Protein AF-A0A6A4VME0-F1 (afdb_monomer_lite)

Secondary structure (DSSP, 8-state):
-PPPHHHHHHHHHHHHHHHHHHHHHHHHHHTSPPPTT--HHHHHHHHHHHHHHHHHHHHHHHHHHHHHHHHHHHHTT--TTT--HHHHHHHHHHHHHHHHHHHHHHHHHHHHHHHHHHHHHHHHHHHHHHHHHHHHHHHHHHHTTGGGSTTTT------PPPPPTHHHHHHHHHHHHHHHTT-

Radius of gyration: 41.29 Å; chains: 1; bounding box: 85×46×111 Å

Structure (mmCIF, N/CA/C/O backbone):
data_AF-A0A6A4VME0-F1
#
_entry.id   AF-A0A6A4VME0-F1
#
loop_
_atom_site.group_PDB
_atom_site.id
_atom_site.type_symbol
_atom_site.label_atom_id
_atom_site.label_alt_id
_atom_site.label_comp_id
_atom_site.label_asym_id
_atom_site.label_entity_id
_atom_site.label_seq_id
_atom_site.pdbx_PDB_ins_code
_atom_site.Cartn_x
_atom_site.Cartn_y
_atom_site.Cartn_z
_atom_site.occupancy
_atom_site.B_iso_or_equiv
_atom_site.auth_seq_id
_atom_site.auth_comp_id
_atom_site.auth_asym_id
_atom_site.auth_atom_id
_atom_site.pdbx_PDB_model_num
ATOM 1 N N . MET A 1 1 ? 7.336 6.172 1.167 1.00 52.00 1 MET A N 1
ATOM 2 C CA . MET A 1 1 ? 7.590 5.125 2.175 1.00 52.00 1 MET A CA 1
ATOM 3 C C . MET A 1 1 ? 6.373 4.235 2.180 1.00 52.00 1 MET A C 1
ATOM 5 O O . MET A 1 1 ? 5.272 4.768 2.295 1.00 52.00 1 MET A O 1
ATOM 9 N N . LEU A 1 2 ? 6.554 2.941 1.946 1.00 63.12 2 LEU A N 1
ATOM 10 C CA . LEU A 1 2 ? 5.465 1.991 2.127 1.00 63.12 2 LEU A CA 1
ATOM 11 C C . LEU A 1 2 ? 5.156 1.887 3.631 1.00 63.12 2 LEU A C 1
ATOM 13 O O . LEU A 1 2 ? 6.043 2.132 4.454 1.00 63.12 2 LEU A O 1
ATOM 17 N N . PRO A 1 3 ? 3.887 1.674 4.006 1.00 66.00 3 PRO A N 1
ATOM 18 C CA . PRO A 1 3 ? 3.517 1.575 5.405 1.00 66.00 3 PRO A CA 1
ATOM 19 C C . PRO A 1 3 ? 4.026 0.255 5.996 1.00 66.00 3 PRO A C 1
ATOM 21 O O . PRO A 1 3 ? 3.757 -0.824 5.465 1.00 66.00 3 PRO A O 1
ATOM 24 N N . ASN A 1 4 ? 4.712 0.345 7.135 1.00 81.88 4 ASN A N 1
ATOM 25 C CA . ASN A 1 4 ? 5.218 -0.819 7.849 1.00 81.88 4 ASN A CA 1
ATOM 26 C C . ASN A 1 4 ? 4.057 -1.600 8.485 1.00 81.88 4 ASN A C 1
ATOM 28 O O . ASN A 1 4 ? 3.350 -1.100 9.364 1.00 81.88 4 ASN A O 1
ATOM 32 N N . MET A 1 5 ? 3.878 -2.862 8.087 1.00 83.25 5 MET A N 1
ATOM 33 C CA . MET A 1 5 ? 2.785 -3.706 8.593 1.00 83.25 5 MET A CA 1
ATOM 34 C C . MET A 1 5 ? 2.800 -3.898 10.103 1.00 83.25 5 MET A C 1
ATOM 36 O O . MET A 1 5 ? 1.739 -3.961 10.722 1.00 83.25 5 MET A O 1
ATOM 40 N N . SER A 1 6 ? 3.984 -3.996 10.704 1.00 85.06 6 SER A N 1
ATOM 41 C CA . SER A 1 6 ? 4.107 -4.168 12.151 1.00 85.06 6 SER A CA 1
ATOM 42 C C . SER A 1 6 ? 3.678 -2.910 12.902 1.00 85.06 6 SER A C 1
ATOM 44 O O . SER A 1 6 ? 3.152 -3.006 14.009 1.00 85.06 6 SER A O 1
ATOM 46 N N . GLU A 1 7 ? 3.894 -1.731 12.320 1.00 89.19 7 GLU A N 1
ATOM 47 C CA . GLU A 1 7 ? 3.437 -0.458 12.878 1.00 89.19 7 GLU A CA 1
ATOM 48 C C . GLU A 1 7 ? 1.916 -0.327 12.761 1.00 89.19 7 GLU A C 1
ATOM 50 O O . GLU A 1 7 ? 1.244 -0.136 13.772 1.00 89.19 7 GLU A O 1
ATOM 55 N N . LEU A 1 8 ? 1.352 -0.608 11.581 1.00 90.06 8 LEU A N 1
ATOM 56 C CA . LEU A 1 8 ? -0.102 -0.615 11.380 1.00 90.06 8 LEU A CA 1
ATOM 57 C C . LEU A 1 8 ? -0.828 -1.585 12.326 1.00 90.06 8 LEU A C 1
ATOM 59 O O . LEU A 1 8 ? -1.881 -1.258 12.872 1.00 90.06 8 LEU A O 1
ATOM 63 N N . GLN A 1 9 ? -0.265 -2.775 12.567 1.00 91.06 9 GLN A N 1
ATOM 64 C CA . GLN A 1 9 ? -0.826 -3.727 13.534 1.00 91.06 9 GLN A CA 1
ATOM 65 C C . GLN A 1 9 ? -0.842 -3.169 14.961 1.00 91.06 9 GLN A C 1
ATOM 67 O O . GLN A 1 9 ? -1.813 -3.383 15.695 1.00 91.06 9 GLN A O 1
ATOM 72 N N . LYS A 1 10 ? 0.219 -2.459 15.363 1.00 94.12 10 LYS A N 1
ATOM 73 C CA . LYS A 1 10 ? 0.304 -1.818 16.681 1.00 94.12 10 LYS A CA 1
ATOM 74 C C . LYS A 1 10 ? -0.718 -0.694 16.807 1.00 94.12 10 LYS A C 1
ATOM 76 O O . LYS A 1 10 ? -1.431 -0.656 17.809 1.00 94.12 10 LYS A O 1
ATOM 81 N N . ASP A 1 11 ? -0.854 0.145 15.787 1.00 94.38 11 ASP A N 1
ATOM 82 C CA . ASP A 1 11 ? -1.819 1.247 15.775 1.00 94.38 11 ASP A CA 1
ATOM 83 C C . ASP A 1 11 ? -3.260 0.732 15.848 1.00 94.38 11 ASP A C 1
ATOM 85 O O . ASP A 1 11 ? -4.060 1.212 16.656 1.00 94.38 11 ASP A O 1
ATOM 89 N N . MET A 1 12 ? -3.581 -0.332 15.105 1.00 95.38 12 MET A N 1
ATOM 90 C CA . MET A 1 12 ? -4.881 -1.001 15.204 1.00 95.38 12 MET A CA 1
ATOM 91 C C . MET A 1 12 ? -5.161 -1.539 16.611 1.00 95.38 12 MET A C 1
ATOM 93 O O . MET A 1 12 ? -6.276 -1.409 17.129 1.00 95.38 12 MET A O 1
ATOM 97 N N . ALA A 1 13 ? -4.159 -2.134 17.262 1.00 95.94 13 ALA A N 1
ATOM 98 C CA . ALA A 1 13 ? -4.296 -2.617 18.633 1.00 95.94 13 ALA A CA 1
ATOM 99 C C . ALA A 1 13 ? -4.486 -1.466 19.637 1.00 95.94 13 ALA A C 1
ATOM 101 O O . ALA A 1 13 ? -5.287 -1.591 20.573 1.00 95.94 13 ALA A O 1
ATOM 102 N N . LEU A 1 14 ? -3.797 -0.342 19.428 1.00 97.00 14 LEU A N 1
ATOM 103 C CA . LEU A 1 14 ? -3.911 0.855 20.256 1.00 97.00 14 LEU A CA 1
ATOM 104 C C . LEU A 1 14 ? -5.316 1.459 20.164 1.00 97.00 14 LEU A C 1
ATOM 106 O O . LEU A 1 14 ? -5.946 1.687 21.197 1.00 97.00 14 LEU A O 1
ATOM 110 N N . ILE A 1 15 ? -5.848 1.631 18.948 1.00 96.88 15 ILE A N 1
ATOM 111 C CA . ILE A 1 15 ? -7.208 2.147 18.720 1.00 96.88 15 ILE A CA 1
ATOM 112 C C . ILE A 1 15 ? -8.245 1.240 19.393 1.00 96.88 15 ILE A C 1
ATOM 114 O O . ILE A 1 15 ? -9.140 1.720 20.094 1.00 96.88 15 ILE A O 1
ATOM 118 N N . ARG A 1 16 ? -8.105 -0.085 19.246 1.00 96.81 16 ARG A N 1
ATOM 119 C CA . ARG A 1 16 ? -9.008 -1.059 19.876 1.00 96.81 16 ARG A CA 1
ATOM 120 C C . ARG A 1 16 ? -8.982 -0.969 21.400 1.00 96.81 16 ARG A C 1
ATOM 122 O O . ARG A 1 16 ? -10.027 -1.084 22.041 1.00 96.81 16 ARG A O 1
ATOM 129 N N . THR A 1 17 ? -7.800 -0.788 21.980 1.00 97.81 17 THR A N 1
ATOM 130 C CA . THR A 1 17 ? -7.633 -0.661 23.433 1.00 97.81 17 THR A CA 1
ATOM 131 C C . THR A 1 17 ? -8.241 0.647 23.931 1.00 97.81 17 THR A C 1
ATOM 133 O O . THR A 1 17 ? -9.079 0.612 24.828 1.00 97.81 17 THR A O 1
ATOM 136 N N . GLY A 1 18 ? -7.947 1.771 23.269 1.00 97.50 18 GLY A N 1
ATOM 137 C CA . GLY A 1 18 ? -8.525 3.072 23.608 1.00 97.50 18 GLY A CA 1
ATOM 138 C C . GLY A 1 18 ? -10.056 3.080 23.553 1.00 97.50 18 GLY A C 1
ATOM 139 O O . GLY A 1 18 ? -10.703 3.592 24.462 1.00 97.50 18 GLY A O 1
ATOM 140 N N . LEU A 1 19 ? -10.663 2.436 22.548 1.00 97.31 19 LEU A N 1
ATOM 141 C CA . LEU A 1 19 ? -12.122 2.289 22.473 1.00 97.31 19 LEU A CA 1
ATOM 142 C C . LEU A 1 19 ? -12.706 1.448 23.614 1.00 97.31 19 LEU A C 1
ATOM 144 O O . LEU A 1 19 ? -13.766 1.788 24.143 1.00 97.31 19 LEU A O 1
ATOM 148 N N . LYS A 1 20 ? -12.027 0.366 24.015 1.00 97.19 20 LYS A N 1
ATOM 149 C CA . LYS A 1 20 ? -12.445 -0.436 25.175 1.00 97.19 20 LYS A CA 1
ATOM 150 C C . LYS A 1 20 ? -12.387 0.375 26.463 1.00 97.19 20 LYS A C 1
ATOM 152 O O . LYS A 1 20 ? -13.277 0.236 27.297 1.00 97.19 20 LYS A O 1
ATOM 157 N N . ASP A 1 21 ? -11.368 1.207 26.626 1.00 97.88 21 ASP A N 1
ATOM 158 C CA . ASP A 1 21 ? -11.216 2.024 27.826 1.00 97.88 21 ASP A CA 1
ATOM 159 C C . ASP A 1 21 ? -12.249 3.156 27.874 1.00 97.88 21 ASP A C 1
ATOM 161 O O . ASP A 1 21 ? -12.858 3.371 28.920 1.00 97.88 21 ASP A O 1
ATOM 165 N N . ILE A 1 22 ? -12.572 3.775 26.732 1.00 96.88 22 ILE A N 1
ATOM 166 C CA . ILE A 1 22 ? -13.706 4.709 26.627 1.00 96.88 22 ILE A CA 1
ATOM 167 C C . ILE A 1 22 ? -15.019 4.023 27.010 1.00 96.88 22 ILE A C 1
ATOM 169 O O . ILE A 1 22 ? -15.838 4.614 27.712 1.00 96.88 22 ILE A O 1
ATOM 173 N N . GLN A 1 23 ? -15.235 2.782 26.567 1.00 96.12 23 GLN A N 1
ATOM 174 C CA . GLN A 1 23 ? -16.453 2.048 26.898 1.00 96.12 23 GLN A CA 1
ATOM 175 C C . GLN A 1 23 ? -16.557 1.767 28.405 1.00 96.12 23 GLN A C 1
ATOM 177 O O . GLN A 1 23 ? -17.614 1.996 28.988 1.00 96.12 23 GLN A O 1
ATOM 182 N N . LYS A 1 24 ? -15.458 1.351 29.052 1.00 96.44 24 LYS A N 1
ATOM 183 C CA . LYS A 1 24 ? -15.412 1.170 30.515 1.00 96.44 24 LYS A CA 1
ATOM 184 C C . LYS A 1 24 ? -15.714 2.471 31.260 1.00 96.44 24 LYS A C 1
ATOM 186 O O . LYS A 1 24 ? -16.488 2.454 32.213 1.00 96.44 24 LYS A O 1
ATOM 191 N N . GLU A 1 25 ? -15.128 3.584 30.822 1.00 95.75 25 GLU A N 1
ATOM 192 C CA . GLU A 1 25 ? -15.348 4.893 31.444 1.00 95.75 25 GLU A CA 1
ATOM 193 C C . GLU A 1 25 ? -16.800 5.362 31.266 1.00 95.75 25 GLU A C 1
ATOM 195 O O . GLU A 1 25 ? -17.421 5.848 32.208 1.00 95.75 25 GLU A O 1
ATOM 200 N N . LEU A 1 26 ? -17.397 5.143 30.090 1.00 94.75 26 LEU A N 1
ATOM 201 C CA . LEU A 1 26 ? -18.817 5.416 29.855 1.00 94.75 26 LEU A CA 1
ATOM 202 C C . LEU A 1 26 ? -19.729 4.623 30.794 1.00 94.75 26 LEU A C 1
ATOM 204 O O . LEU A 1 26 ? -20.710 5.172 31.299 1.00 94.75 26 LEU A O 1
ATOM 208 N N . ASP A 1 27 ? -19.428 3.347 31.021 1.00 94.12 27 ASP A N 1
ATOM 209 C CA . ASP A 1 27 ? -20.219 2.495 31.909 1.00 94.12 27 ASP A CA 1
ATOM 210 C C . ASP A 1 27 ? -20.052 2.916 33.378 1.00 94.12 27 ASP A C 1
ATOM 212 O O . ASP A 1 27 ? -21.036 2.978 34.121 1.00 94.12 27 ASP A O 1
ATOM 216 N N . PHE A 1 28 ? -18.839 3.315 33.776 1.00 93.94 28 PHE A N 1
ATOM 217 C CA . PHE A 1 28 ? -18.570 3.888 35.094 1.00 93.94 28 PHE A CA 1
ATOM 218 C C . PHE A 1 28 ? -19.358 5.182 35.333 1.00 93.94 28 PHE A C 1
ATOM 220 O O . PHE A 1 28 ? -20.071 5.285 36.333 1.00 93.94 28 PHE A O 1
ATOM 227 N N . GLN A 1 29 ? -19.310 6.141 34.405 1.00 91.31 29 GLN A N 1
ATOM 228 C CA . GLN A 1 29 ? -20.005 7.424 34.559 1.00 91.31 29 GLN A CA 1
ATOM 229 C C . GLN A 1 29 ? -21.534 7.278 34.502 1.00 91.31 29 GLN A C 1
ATOM 231 O O . GLN A 1 29 ? -22.248 7.993 35.197 1.00 91.31 29 GLN A O 1
ATOM 236 N N . ARG A 1 30 ? -22.063 6.291 33.763 1.00 88.94 30 ARG A N 1
ATOM 237 C CA . ARG A 1 30 ? -23.503 5.960 33.778 1.00 88.94 30 ARG A CA 1
ATOM 238 C C . ARG A 1 30 ? -23.995 5.403 35.108 1.00 88.94 30 ARG A C 1
ATOM 240 O O . ARG A 1 30 ? -25.177 5.533 35.409 1.00 88.94 30 ARG A O 1
ATOM 247 N N . SER A 1 31 ? -23.121 4.746 35.868 1.00 88.25 31 SER A N 1
ATOM 248 C CA . SER A 1 31 ? -23.469 4.179 37.175 1.00 88.25 31 SER A CA 1
ATOM 249 C C . SER A 1 31 ? -23.500 5.223 38.300 1.00 88.25 31 SER A C 1
ATOM 251 O O . SER A 1 31 ? -23.960 4.927 39.403 1.00 88.25 31 SER A O 1
ATOM 253 N N . ARG A 1 32 ? -23.021 6.445 38.032 1.00 86.62 32 ARG A N 1
ATOM 254 C CA . ARG A 1 32 ? -22.990 7.552 38.990 1.00 86.62 32 ARG A CA 1
ATOM 255 C C . ARG A 1 32 ? -24.282 8.379 38.942 1.00 86.62 32 ARG A C 1
ATOM 257 O O . ARG A 1 32 ? -24.954 8.407 37.911 1.00 86.62 32 ARG A O 1
ATOM 264 N N . PRO A 1 33 ? -24.646 9.066 40.042 1.00 82.50 33 PRO A N 1
ATOM 265 C CA . PRO A 1 33 ? -25.753 10.016 40.035 1.00 82.50 33 PRO A CA 1
ATOM 266 C C . PRO A 1 33 ? -25.521 11.077 38.961 1.00 82.50 33 PRO A C 1
ATOM 268 O O . PRO A 1 33 ? -24.445 11.670 38.906 1.00 82.50 33 PRO A O 1
ATOM 271 N N . ALA A 1 34 ? -26.523 11.301 38.113 1.00 76.44 34 ALA A N 1
ATOM 272 C CA . ALA A 1 34 ? -26.424 12.282 37.045 1.00 76.44 34 ALA A CA 1
ATOM 273 C C . ALA A 1 34 ? -26.321 13.695 37.637 1.00 76.44 34 ALA A C 1
ATOM 275 O O . ALA A 1 34 ? -27.259 14.175 38.277 1.00 76.44 34 ALA A O 1
ATOM 276 N N . ASP A 1 35 ? -25.192 14.358 37.403 1.00 80.56 35 ASP A N 1
ATOM 277 C CA . ASP A 1 35 ? -25.069 15.798 37.587 1.00 80.56 35 ASP A CA 1
ATOM 278 C C . ASP A 1 35 ? -25.621 16.482 36.332 1.00 80.56 35 ASP A C 1
ATOM 280 O O . ASP A 1 35 ? -25.159 16.233 35.221 1.00 80.56 35 ASP A O 1
ATOM 284 N N . SER A 1 36 ? -26.629 17.341 36.489 1.00 73.38 36 SER A N 1
ATOM 285 C CA . SER A 1 36 ? -27.258 18.052 35.366 1.00 73.38 36 SER A CA 1
ATOM 286 C C . SER A 1 36 ? -26.306 18.976 34.592 1.00 73.38 36 SER A C 1
ATOM 288 O O . SER A 1 36 ? -26.646 19.403 33.490 1.00 73.38 36 SER A O 1
ATOM 290 N N . SER A 1 37 ? -25.138 19.295 35.157 1.00 84.38 37 SER A N 1
ATOM 291 C CA . SER A 1 37 ? -24.089 20.081 34.501 1.00 84.38 37 SER A CA 1
ATOM 292 C C . SER A 1 37 ? -23.052 19.230 33.755 1.00 84.38 37 SER A C 1
ATOM 294 O O . SER A 1 37 ? -22.275 19.773 32.967 1.00 84.38 37 SER A O 1
ATOM 296 N N . ASP A 1 38 ? -23.055 17.906 33.950 1.00 88.00 38 ASP A N 1
ATOM 297 C CA . ASP A 1 38 ? -22.103 16.993 33.321 1.00 88.00 38 ASP A CA 1
ATOM 298 C C . ASP A 1 38 ? -22.584 16.536 31.932 1.00 88.00 38 ASP A C 1
ATOM 300 O O . ASP A 1 38 ? -23.626 15.899 31.759 1.00 88.00 38 ASP A O 1
ATOM 304 N N . LEU A 1 39 ? -21.782 16.852 30.914 1.00 91.12 39 LEU A N 1
ATOM 305 C CA . LEU A 1 39 ? -22.033 16.520 29.511 1.00 91.12 39 LEU A CA 1
ATOM 306 C C . LEU A 1 39 ? -21.166 15.360 29.003 1.00 91.12 39 LEU A C 1
ATOM 308 O O . LEU A 1 39 ? -21.173 15.070 27.801 1.00 91.12 39 LEU A O 1
ATOM 312 N N . PHE A 1 40 ? -20.430 14.679 29.883 1.00 92.25 40 PHE A N 1
ATOM 313 C CA . PHE A 1 40 ? -19.530 13.599 29.500 1.00 92.25 40 PHE A CA 1
ATOM 314 C C . PHE A 1 40 ? -20.277 12.447 28.825 1.00 92.25 40 PHE A C 1
ATOM 316 O O . PHE A 1 40 ? -20.001 12.126 27.671 1.00 92.25 40 PHE A O 1
ATOM 323 N N . VAL A 1 41 ? -21.264 11.846 29.499 1.00 93.00 41 VAL A N 1
ATOM 324 C CA . VAL A 1 41 ? -22.026 10.701 28.968 1.00 93.00 41 VAL A CA 1
ATOM 325 C C . VAL A 1 41 ? -22.708 11.001 27.622 1.00 93.00 41 VAL A C 1
ATOM 327 O O . VAL A 1 41 ? -22.543 10.184 26.710 1.00 93.00 41 VAL A O 1
ATOM 330 N N . PRO A 1 42 ? -23.459 12.109 27.434 1.00 92.25 42 PRO A N 1
ATOM 331 C CA . PRO A 1 42 ? -24.087 12.395 26.143 1.00 92.25 42 PRO A CA 1
ATOM 332 C C . PRO A 1 42 ? -23.060 12.601 25.020 1.00 92.25 42 PRO A C 1
ATOM 334 O O . PRO A 1 42 ? -23.231 12.033 23.942 1.00 92.25 42 PRO A O 1
ATOM 337 N N . THR A 1 43 ? -21.961 13.314 25.287 1.00 94.56 43 THR A N 1
ATOM 338 C CA . THR A 1 43 ? -20.914 13.587 24.285 1.00 94.56 43 THR A CA 1
ATOM 339 C C . THR A 1 43 ? -20.130 12.324 23.930 1.00 94.56 43 THR A C 1
ATOM 341 O O . THR A 1 43 ? -19.989 11.955 22.760 1.00 94.56 43 THR A O 1
ATOM 344 N N . MET A 1 44 ? -19.645 11.611 24.946 1.00 96.06 44 MET A N 1
ATOM 345 C CA . MET A 1 44 ? -18.781 10.450 24.762 1.00 96.06 44 MET A CA 1
ATOM 346 C C . MET A 1 44 ? -19.535 9.244 24.213 1.00 96.06 44 MET A C 1
ATOM 348 O O . MET A 1 44 ? -18.939 8.443 23.500 1.00 96.06 44 MET A O 1
ATOM 352 N N . LYS A 1 45 ? -20.846 9.122 24.457 1.00 95.25 45 LYS A N 1
ATOM 353 C CA . LYS A 1 45 ? -21.670 8.071 23.842 1.00 95.25 45 LYS A CA 1
ATOM 354 C C . LYS A 1 45 ? -21.730 8.224 22.321 1.00 95.25 45 LYS A C 1
ATOM 356 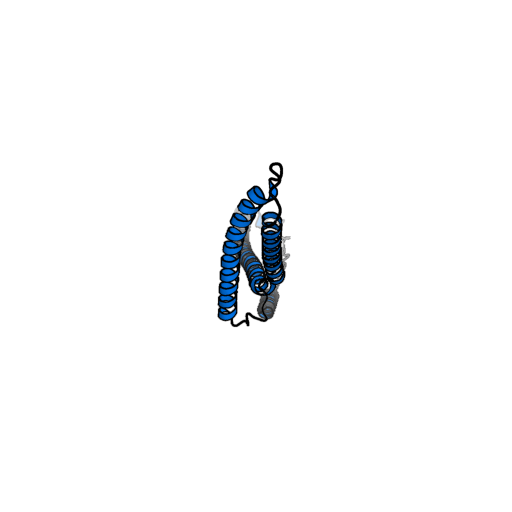O O . LYS A 1 45 ? -21.576 7.233 21.609 1.00 95.25 45 LYS A O 1
ATOM 361 N N . GLU A 1 46 ? -21.959 9.439 21.824 1.00 95.88 46 GLU A N 1
ATOM 362 C CA . GLU A 1 46 ? -21.996 9.698 20.381 1.00 95.88 46 GLU A CA 1
ATOM 363 C C . GLU A 1 46 ? -20.613 9.501 19.752 1.00 95.88 46 GLU A C 1
ATOM 365 O O . GLU A 1 46 ? -20.489 8.841 18.715 1.00 95.88 46 GLU A O 1
ATOM 370 N N . PHE A 1 47 ? -19.568 10.013 20.409 1.00 97.38 47 PHE A N 1
ATOM 371 C CA . PHE A 1 47 ? -18.191 9.807 19.976 1.00 97.38 47 PHE A CA 1
ATOM 372 C C . PHE A 1 47 ? -17.834 8.318 19.901 1.00 97.38 47 PHE A C 1
ATOM 374 O O . PHE A 1 47 ? -17.395 7.854 18.850 1.00 97.38 47 PHE A O 1
ATOM 381 N N . ALA A 1 48 ? -18.070 7.556 20.974 1.00 96.81 48 ALA A N 1
ATOM 382 C CA . ALA A 1 48 ? -17.749 6.134 21.044 1.00 96.81 48 ALA A CA 1
ATOM 383 C C . ALA A 1 48 ? -18.475 5.334 19.956 1.00 96.81 48 ALA A C 1
ATOM 385 O O . ALA A 1 48 ? -17.866 4.464 19.336 1.00 96.81 48 ALA A O 1
ATOM 386 N N . ALA A 1 49 ? -19.738 5.658 19.660 1.00 96.88 49 ALA A N 1
ATOM 387 C CA . ALA A 1 49 ? -20.482 5.022 18.576 1.00 96.88 49 ALA A CA 1
ATOM 388 C C . ALA A 1 49 ? -19.835 5.283 17.203 1.00 96.88 49 ALA A C 1
ATOM 390 O O . ALA A 1 49 ? -19.569 4.338 16.456 1.00 96.88 49 ALA A O 1
ATOM 391 N N . LYS A 1 50 ? -19.520 6.548 16.885 1.00 98.00 50 LYS A N 1
ATOM 392 C CA . LYS A 1 50 ? -18.863 6.921 15.618 1.00 98.00 50 LYS A CA 1
ATOM 393 C C . LYS A 1 50 ? -17.467 6.311 15.497 1.00 98.00 50 LYS A C 1
ATOM 395 O O . LYS A 1 50 ? -17.117 5.780 14.447 1.00 98.00 50 LYS A O 1
ATOM 400 N N . ALA A 1 51 ? -16.677 6.376 16.564 1.00 97.88 51 ALA A N 1
ATOM 401 C CA . ALA A 1 51 ? -15.320 5.851 16.595 1.00 97.88 51 ALA A CA 1
ATOM 402 C C . ALA A 1 51 ? -15.303 4.316 16.498 1.00 97.88 51 ALA A C 1
ATOM 404 O O . ALA A 1 51 ? -14.487 3.769 15.764 1.00 97.88 51 ALA A O 1
ATOM 405 N N . THR A 1 52 ? -16.250 3.621 17.137 1.00 97.25 52 THR A N 1
ATOM 406 C CA . THR A 1 52 ? -16.416 2.163 16.998 1.00 97.25 52 THR A CA 1
ATOM 407 C C . THR A 1 52 ? -16.770 1.775 15.568 1.00 97.25 52 THR A C 1
ATOM 409 O O . THR A 1 52 ? -16.193 0.832 15.033 1.00 97.25 52 THR A O 1
ATOM 412 N N . TYR A 1 53 ? -17.688 2.506 14.929 1.00 97.56 53 TYR A N 1
ATOM 413 C CA . TYR A 1 53 ? -18.035 2.260 13.530 1.00 97.56 53 TYR A CA 1
ATOM 414 C C . TYR A 1 53 ? -16.822 2.439 12.607 1.00 97.56 53 TYR A C 1
ATOM 416 O O . TYR A 1 53 ? -16.507 1.536 11.838 1.00 97.56 53 TYR A O 1
ATOM 424 N N . LYS A 1 54 ? -16.092 3.554 12.743 1.00 98.00 54 LYS A N 1
ATOM 425 C CA . LYS A 1 54 ? -14.875 3.806 11.957 1.00 98.00 54 LYS A CA 1
ATOM 426 C C . LYS A 1 54 ? -13.775 2.775 12.216 1.00 98.00 54 LYS A C 1
ATOM 428 O O . LYS A 1 54 ? -13.113 2.358 11.276 1.00 98.00 54 LYS A O 1
ATOM 433 N N . CYS A 1 55 ? -13.593 2.349 13.466 1.00 96.88 55 CYS A N 1
ATOM 434 C CA . CYS A 1 55 ? -12.621 1.314 13.816 1.00 96.88 55 CYS A CA 1
ATOM 435 C C . CYS A 1 55 ? -12.938 -0.009 13.110 1.00 96.88 55 CYS A C 1
ATOM 437 O O . CYS A 1 55 ? -12.035 -0.618 12.555 1.00 96.88 55 CYS A O 1
ATOM 439 N N . ARG A 1 56 ? -14.215 -0.408 13.044 1.00 96.94 56 ARG A N 1
ATOM 440 C CA . ARG A 1 56 ? -14.624 -1.611 12.301 1.00 96.94 56 ARG A CA 1
ATOM 441 C C . ARG A 1 56 ? -14.337 -1.504 10.807 1.00 96.94 56 ARG A C 1
ATOM 443 O O . ARG A 1 56 ? -13.781 -2.432 10.245 1.00 96.94 56 ARG A O 1
ATOM 450 N N . GLN A 1 57 ? -14.663 -0.367 10.186 1.00 97.69 57 GLN A N 1
ATOM 451 C CA . GLN A 1 57 ? -14.336 -0.144 8.771 1.00 97.69 57 GLN A CA 1
ATOM 452 C C . GLN A 1 57 ? -12.830 -0.278 8.519 1.00 97.69 57 GLN A C 1
ATOM 454 O O . GLN A 1 57 ? -12.415 -0.930 7.568 1.00 97.69 57 GLN A O 1
ATOM 459 N N . LEU A 1 58 ? -12.017 0.289 9.412 1.00 96.38 58 LEU A N 1
ATOM 460 C CA . LEU A 1 58 ? -10.566 0.196 9.320 1.00 96.38 58 LEU A CA 1
ATOM 461 C C . LEU A 1 58 ? -10.054 -1.237 9.555 1.00 96.38 58 LEU A C 1
ATOM 463 O O . LEU A 1 58 ? -9.120 -1.663 8.885 1.00 96.38 58 LEU A O 1
ATOM 467 N N . GLU A 1 59 ? -10.664 -1.999 10.469 1.00 95.81 59 GLU A N 1
ATOM 468 C CA . GLU A 1 59 ? -10.361 -3.424 10.677 1.00 95.81 59 GLU A CA 1
ATOM 469 C C . GLU A 1 59 ? -10.660 -4.259 9.423 1.00 95.81 59 GLU A C 1
ATOM 471 O O . GLU A 1 59 ? -9.845 -5.108 9.054 1.00 95.81 59 GLU A O 1
ATOM 476 N N . ASP A 1 60 ? -11.779 -3.988 8.748 1.00 97.75 60 ASP A N 1
ATOM 477 C CA . ASP A 1 60 ? -12.162 -4.664 7.506 1.00 97.75 60 ASP A CA 1
ATOM 478 C C . ASP A 1 60 ? -11.169 -4.349 6.373 1.00 97.75 60 ASP A C 1
ATOM 480 O O . ASP A 1 60 ? -10.667 -5.264 5.716 1.00 97.75 60 ASP A O 1
ATOM 484 N N . GLU A 1 61 ? -10.820 -3.072 6.180 1.00 96.50 61 GLU A N 1
ATOM 485 C CA . GLU A 1 61 ? -9.824 -2.640 5.187 1.00 96.50 61 GLU A CA 1
ATOM 486 C C . GLU A 1 61 ? -8.434 -3.223 5.475 1.00 96.50 61 GLU A C 1
ATOM 488 O O . GLU A 1 61 ? -7.756 -3.708 4.567 1.00 96.50 61 GLU A O 1
ATOM 493 N N . PHE A 1 62 ? -8.018 -3.235 6.744 1.00 94.38 62 PHE A N 1
ATOM 494 C CA . PHE A 1 62 ? -6.745 -3.817 7.162 1.00 94.38 62 PHE A CA 1
ATOM 495 C C . PHE A 1 62 ? -6.705 -5.333 6.914 1.00 94.38 62 PHE A C 1
ATOM 497 O O . PHE A 1 62 ? -5.695 -5.868 6.445 1.00 94.38 62 PHE A O 1
ATOM 504 N N . SER A 1 63 ? -7.808 -6.032 7.193 1.00 95.06 63 SER A N 1
ATOM 505 C CA . SER A 1 63 ? -7.939 -7.465 6.927 1.00 95.06 63 SER A CA 1
ATOM 506 C C . SER A 1 63 ? -7.905 -7.768 5.427 1.00 95.06 63 SER A C 1
ATOM 508 O O . SER A 1 63 ? -7.208 -8.697 5.014 1.00 95.06 63 SER A O 1
ATOM 510 N N . ASP A 1 64 ? -8.616 -6.993 4.602 1.00 96.31 64 ASP A N 1
ATOM 511 C CA . ASP A 1 64 ? -8.602 -7.156 3.141 1.00 96.31 64 ASP A CA 1
ATOM 512 C C . ASP A 1 64 ? -7.205 -6.887 2.564 1.00 96.31 64 ASP A C 1
ATOM 514 O O . ASP A 1 64 ? -6.690 -7.683 1.776 1.00 96.31 64 ASP A O 1
ATOM 518 N N . MET A 1 65 ? -6.539 -5.820 3.015 1.00 94.12 65 MET A N 1
ATOM 519 C CA . MET A 1 65 ? -5.159 -5.506 2.636 1.00 94.12 65 MET A CA 1
ATOM 520 C C . MET A 1 65 ? -4.217 -6.676 2.941 1.00 94.12 65 MET A C 1
ATOM 522 O O . MET A 1 65 ? -3.465 -7.102 2.061 1.00 94.12 65 MET A O 1
ATOM 526 N N . ARG A 1 66 ? -4.276 -7.230 4.160 1.00 91.62 66 ARG A N 1
ATOM 527 C CA . ARG A 1 66 ? -3.447 -8.374 4.556 1.00 91.62 66 ARG A CA 1
ATOM 528 C C . ARG A 1 66 ? -3.723 -9.596 3.677 1.00 91.62 66 ARG A C 1
ATOM 530 O O . ARG A 1 66 ? -2.784 -10.196 3.166 1.00 91.62 66 ARG A O 1
ATOM 537 N N . ALA A 1 67 ? -4.992 -9.926 3.442 1.00 94.94 67 ALA A N 1
ATOM 538 C CA . ALA A 1 67 ? -5.372 -11.069 2.615 1.00 94.94 67 ALA A CA 1
ATOM 539 C C . ALA A 1 67 ? -4.909 -10.922 1.154 1.00 94.94 67 ALA A C 1
ATOM 541 O O . ALA A 1 67 ? -4.512 -11.898 0.516 1.00 94.94 67 ALA A O 1
ATOM 542 N N . ARG A 1 68 ? -4.949 -9.705 0.601 1.00 95.56 68 ARG A N 1
ATOM 543 C CA . ARG A 1 68 ? -4.428 -9.423 -0.745 1.00 95.56 68 ARG A CA 1
ATOM 544 C C . ARG A 1 68 ? -2.916 -9.538 -0.802 1.00 95.56 68 ARG A C 1
ATOM 546 O O . ARG A 1 68 ? -2.407 -10.130 -1.749 1.00 95.56 68 ARG A O 1
ATOM 553 N N . PHE A 1 69 ? -2.218 -9.003 0.197 1.00 94.00 69 PHE A N 1
ATOM 554 C CA . PHE A 1 69 ? -0.770 -9.129 0.286 1.00 94.00 69 PHE A CA 1
ATOM 555 C C . PHE A 1 69 ? -0.352 -10.603 0.333 1.00 94.00 69 PHE A C 1
ATOM 557 O O . PHE A 1 69 ? 0.436 -11.027 -0.504 1.00 94.00 69 PHE A O 1
ATOM 564 N N . GLU A 1 70 ? -0.967 -11.409 1.205 1.00 94.50 70 GLU A N 1
ATOM 565 C CA . GLU A 1 70 ? -0.692 -12.849 1.305 1.00 94.50 70 GLU A CA 1
ATOM 566 C C . GLU A 1 70 ? -0.877 -13.571 -0.042 1.00 94.50 70 GLU A C 1
ATOM 568 O O . GLU A 1 70 ? -0.016 -14.352 -0.446 1.00 94.50 70 GLU A O 1
ATOM 573 N N . LYS A 1 71 ? -1.947 -13.259 -0.788 1.00 96.19 71 LYS A N 1
ATOM 574 C CA . LYS A 1 71 ? -2.179 -13.826 -2.129 1.00 96.19 71 LYS A CA 1
ATOM 575 C C . LYS A 1 71 ? -1.101 -13.438 -3.138 1.00 96.19 71 LYS A C 1
ATOM 577 O O . LYS A 1 71 ? -0.699 -14.274 -3.939 1.00 96.19 71 LYS A O 1
ATOM 582 N N . VAL A 1 72 ? -0.670 -12.177 -3.139 1.00 96.06 72 VAL A N 1
ATOM 583 C CA . VAL A 1 72 ? 0.348 -11.690 -4.080 1.00 96.06 72 VAL A CA 1
ATOM 584 C C . VAL A 1 72 ? 1.708 -12.302 -3.756 1.00 96.06 72 VAL A C 1
ATOM 586 O O . VAL A 1 72 ? 2.381 -12.782 -4.661 1.00 96.06 72 VAL A O 1
ATOM 589 N N . VAL A 1 73 ? 2.084 -12.361 -2.481 1.00 95.56 73 VAL A N 1
ATOM 590 C CA . VAL A 1 73 ? 3.337 -12.986 -2.039 1.00 95.56 73 VAL A CA 1
ATOM 591 C C . VAL A 1 73 ? 3.375 -14.464 -2.445 1.00 95.56 73 VAL A C 1
ATOM 593 O O . VAL A 1 73 ? 4.316 -14.889 -3.112 1.00 95.56 73 VAL A O 1
ATOM 596 N N . GLN A 1 74 ? 2.297 -15.214 -2.184 1.00 95.88 74 GLN A N 1
ATOM 597 C CA . GLN A 1 74 ? 2.175 -16.610 -2.627 1.00 95.88 74 GLN A CA 1
ATOM 598 C C . GLN A 1 74 ? 2.225 -16.759 -4.150 1.00 95.88 74 GLN A C 1
ATOM 600 O O . GLN A 1 74 ? 2.830 -17.699 -4.659 1.00 95.88 74 GLN A O 1
ATOM 605 N N . PHE A 1 75 ? 1.597 -15.842 -4.893 1.00 97.12 75 PHE A N 1
ATOM 606 C CA . PHE A 1 75 ? 1.603 -15.867 -6.357 1.00 97.12 75 PHE A CA 1
ATOM 607 C C . PHE A 1 75 ? 3.021 -15.758 -6.936 1.00 97.12 75 PHE A C 1
ATOM 609 O O . PHE A 1 75 ? 3.316 -16.395 -7.945 1.00 97.12 75 PHE A O 1
ATOM 616 N N . PHE A 1 76 ? 3.903 -14.999 -6.283 1.00 96.38 76 PHE A N 1
ATOM 617 C CA . PHE A 1 76 ? 5.312 -14.876 -6.663 1.00 96.38 76 PHE A CA 1
ATOM 618 C C . PHE A 1 76 ? 6.227 -15.941 -6.026 1.00 96.38 76 PHE A C 1
ATOM 620 O O . PHE A 1 76 ? 7.432 -15.910 -6.256 1.00 96.38 76 PHE A O 1
ATOM 627 N N . GLY A 1 77 ? 5.669 -16.915 -5.295 1.00 95.25 77 GLY A N 1
ATOM 628 C CA . GLY A 1 77 ? 6.412 -18.038 -4.707 1.00 95.25 77 GLY A CA 1
ATOM 629 C C . GLY A 1 77 ? 7.127 -17.723 -3.390 1.00 95.25 77 GLY A C 1
ATOM 630 O O . GLY A 1 77 ? 7.940 -18.523 -2.937 1.00 95.25 77 GLY A O 1
ATOM 631 N N . GLU A 1 78 ? 6.826 -16.578 -2.786 1.00 93.62 78 GLU A N 1
ATOM 632 C CA . GLU A 1 78 ? 7.357 -16.142 -1.496 1.00 93.62 78 GLU A CA 1
ATOM 633 C C . GLU A 1 78 ? 6.461 -16.626 -0.339 1.00 93.62 78 GLU A C 1
ATOM 635 O O . GLU A 1 78 ? 5.284 -16.953 -0.527 1.00 93.62 78 GLU A O 1
ATOM 640 N N . GLU A 1 79 ? 6.998 -16.638 0.883 1.00 92.00 79 GLU A N 1
ATOM 641 C CA . GLU A 1 79 ? 6.285 -17.083 2.089 1.00 92.00 79 GLU A CA 1
ATOM 642 C C . GLU A 1 79 ? 5.686 -15.889 2.869 1.00 92.00 79 GLU A C 1
ATOM 644 O O . GLU A 1 79 ? 6.426 -15.098 3.463 1.00 92.00 79 GLU A O 1
ATOM 649 N N . PRO A 1 80 ? 4.346 -15.743 2.967 1.00 87.62 80 PRO A N 1
ATOM 650 C CA . PRO A 1 80 ? 3.721 -14.548 3.557 1.00 87.62 80 PRO A CA 1
ATOM 651 C C . PRO A 1 80 ? 4.039 -14.270 5.024 1.00 87.62 80 PRO A C 1
ATOM 653 O O . PRO A 1 80 ? 3.875 -13.145 5.486 1.00 87.62 80 PRO A O 1
ATOM 656 N N . ASN A 1 81 ? 4.467 -15.288 5.773 1.00 85.06 81 ASN A N 1
ATOM 657 C CA . ASN A 1 81 ? 4.792 -15.144 7.192 1.00 85.06 81 ASN A CA 1
ATOM 658 C C . ASN A 1 81 ? 6.221 -14.643 7.433 1.00 85.06 81 ASN A C 1
ATOM 660 O O . ASN A 1 81 ? 6.541 -14.238 8.550 1.00 85.06 81 ASN A O 1
ATOM 664 N N . THR A 1 82 ? 7.081 -14.698 6.418 1.00 87.75 82 THR A N 1
ATOM 665 C CA . THR A 1 82 ? 8.482 -14.265 6.502 1.00 87.75 82 THR A CA 1
ATOM 666 C C . THR A 1 82 ? 8.759 -13.029 5.661 1.00 87.75 82 THR A C 1
ATOM 668 O O . THR A 1 82 ? 9.703 -12.302 5.954 1.00 87.75 82 THR A O 1
ATOM 671 N N . THR A 1 83 ? 7.929 -12.768 4.654 1.00 88.50 83 THR A N 1
ATOM 672 C CA . THR A 1 83 ? 8.128 -11.683 3.697 1.00 88.50 83 THR A CA 1
ATOM 673 C C . THR A 1 83 ? 7.362 -10.428 4.123 1.00 88.50 83 THR A C 1
ATOM 675 O O . THR A 1 83 ? 6.131 -10.414 4.179 1.00 88.50 83 THR A O 1
ATOM 678 N N . ASN A 1 84 ? 8.086 -9.341 4.402 1.00 87.12 84 ASN A N 1
ATOM 679 C CA . ASN A 1 84 ? 7.488 -8.047 4.749 1.00 87.12 84 ASN A CA 1
ATOM 680 C C . ASN A 1 84 ? 7.093 -7.259 3.486 1.00 87.12 84 ASN A C 1
ATOM 682 O O . ASN A 1 84 ? 7.813 -7.334 2.489 1.00 87.12 84 ASN A O 1
ATOM 686 N N . PRO A 1 85 ? 6.024 -6.435 3.496 1.00 90.56 85 PRO A N 1
ATOM 687 C CA . PRO A 1 85 ? 5.655 -5.661 2.307 1.00 90.56 85 PRO A CA 1
ATOM 688 C C . PRO A 1 85 ? 6.706 -4.661 1.842 1.00 90.56 85 PRO A C 1
ATOM 690 O O . PRO A 1 85 ? 6.874 -4.499 0.638 1.00 90.56 85 PRO A O 1
ATOM 693 N N . ASP A 1 86 ? 7.416 -4.011 2.767 1.00 89.88 86 ASP A N 1
ATOM 694 C CA . ASP A 1 86 ? 8.473 -3.050 2.427 1.00 89.88 86 ASP A CA 1
ATOM 695 C C . ASP A 1 86 ? 9.593 -3.709 1.613 1.00 89.88 86 ASP A C 1
ATOM 697 O O . ASP A 1 86 ? 10.089 -3.139 0.645 1.00 89.88 86 ASP A O 1
ATOM 701 N N . GLU A 1 87 ? 9.950 -4.938 1.983 1.00 90.62 87 GLU A N 1
ATOM 702 C CA . GLU A 1 87 ? 10.940 -5.750 1.282 1.00 90.62 87 GLU A CA 1
ATOM 703 C C . GLU A 1 87 ? 10.386 -6.254 -0.052 1.00 90.62 87 GLU A C 1
ATOM 705 O O . GLU A 1 87 ? 10.985 -6.015 -1.099 1.00 90.62 87 GLU A O 1
ATOM 710 N N . PHE A 1 88 ? 9.199 -6.868 -0.033 1.00 93.50 88 PHE A N 1
ATOM 711 C CA . PHE A 1 88 ? 8.557 -7.429 -1.219 1.00 93.50 88 PHE A CA 1
ATOM 712 C C . PHE A 1 88 ? 8.350 -6.390 -2.323 1.00 93.50 88 PHE A C 1
ATOM 714 O O . PHE A 1 88 ? 8.785 -6.574 -3.458 1.00 93.50 88 PHE A O 1
ATOM 721 N N . PHE A 1 89 ? 7.70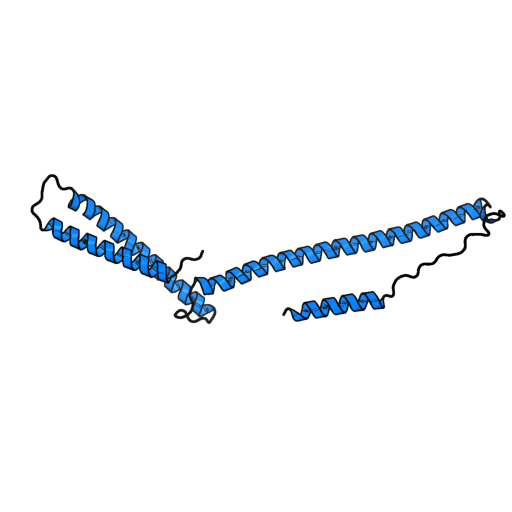7 -5.267 -2.002 1.00 94.00 89 PHE A N 1
ATOM 722 C CA . PHE A 1 89 ? 7.475 -4.200 -2.972 1.00 94.00 89 PHE A CA 1
ATOM 723 C C . PHE A 1 89 ? 8.749 -3.407 -3.279 1.00 94.00 89 PHE A C 1
ATOM 725 O O . PHE A 1 89 ? 8.853 -2.853 -4.373 1.00 94.00 89 PHE A O 1
ATOM 732 N N . GLY A 1 90 ? 9.738 -3.406 -2.379 1.00 93.69 90 GLY A N 1
ATOM 733 C CA . GLY A 1 90 ? 11.067 -2.854 -2.638 1.00 93.69 90 GLY A CA 1
ATOM 734 C C . GLY A 1 90 ? 11.782 -3.536 -3.810 1.00 93.69 90 GLY A C 1
ATOM 735 O O . GLY A 1 90 ? 12.462 -2.864 -4.584 1.00 93.69 90 GLY A O 1
ATOM 736 N N . ILE A 1 91 ? 11.564 -4.842 -4.011 1.00 95.31 91 ILE A N 1
ATOM 737 C CA . ILE A 1 91 ? 12.084 -5.575 -5.179 1.00 95.31 91 ILE A CA 1
ATOM 738 C C . ILE A 1 91 ? 11.510 -4.989 -6.477 1.00 95.31 91 ILE A C 1
ATOM 740 O O . ILE A 1 91 ? 12.254 -4.694 -7.415 1.00 95.31 91 ILE A O 1
ATOM 744 N N . PHE A 1 92 ? 10.190 -4.785 -6.533 1.00 96.12 92 PHE A N 1
ATOM 745 C CA . PHE A 1 92 ? 9.529 -4.223 -7.713 1.00 96.12 92 PHE A CA 1
ATOM 746 C C . PHE A 1 92 ? 9.906 -2.762 -7.946 1.00 96.12 92 PHE A C 1
ATOM 748 O O . PHE A 1 92 ? 10.104 -2.374 -9.091 1.00 96.12 92 PHE A O 1
ATOM 755 N N . ASP A 1 93 ? 10.042 -1.958 -6.893 1.00 96.81 93 ASP A N 1
ATOM 756 C CA . ASP A 1 93 ? 10.472 -0.561 -7.004 1.00 96.81 93 ASP A CA 1
ATOM 757 C C . ASP A 1 93 ? 11.883 -0.448 -7.608 1.00 96.81 93 ASP A C 1
ATOM 759 O O . ASP A 1 93 ? 12.106 0.292 -8.573 1.00 96.81 93 ASP A O 1
ATOM 763 N N . ALA A 1 94 ? 12.822 -1.270 -7.126 1.00 97.19 94 ALA A N 1
ATOM 764 C CA . ALA A 1 94 ? 14.170 -1.356 -7.682 1.00 97.19 94 ALA A CA 1
ATOM 765 C C . ALA A 1 94 ? 14.162 -1.851 -9.141 1.00 97.19 94 ALA A C 1
ATOM 767 O O . ALA A 1 94 ? 14.865 -1.305 -10.000 1.00 97.19 94 ALA A O 1
ATOM 768 N N . PHE A 1 95 ? 13.335 -2.855 -9.448 1.00 98.06 95 PHE A N 1
ATOM 769 C CA . PHE A 1 95 ? 13.158 -3.347 -10.812 1.00 98.06 95 PHE A CA 1
ATOM 770 C C . PHE A 1 95 ? 12.602 -2.263 -11.743 1.00 98.06 95 PHE A C 1
ATOM 772 O O . PHE A 1 95 ? 13.174 -2.015 -12.798 1.00 98.06 95 PHE A O 1
ATOM 779 N N . LEU A 1 96 ? 11.528 -1.571 -11.362 1.00 98.00 96 LEU A N 1
ATOM 780 C CA . LEU A 1 96 ? 10.916 -0.527 -12.186 1.00 98.00 96 LEU A CA 1
ATOM 781 C C . LEU A 1 96 ? 11.867 0.652 -12.403 1.00 98.00 96 LEU A C 1
ATOM 783 O O . LEU A 1 96 ? 11.957 1.171 -13.516 1.00 98.00 96 LEU A O 1
ATOM 787 N N . THR A 1 97 ? 12.621 1.028 -11.371 1.00 97.81 97 THR A N 1
ATOM 788 C CA . THR A 1 97 ? 13.644 2.076 -11.459 1.00 97.81 97 THR A CA 1
ATOM 789 C C . THR A 1 97 ? 14.744 1.696 -12.449 1.00 97.81 97 THR A C 1
ATOM 791 O O . THR A 1 97 ? 15.064 2.466 -13.355 1.00 97.81 97 THR A O 1
ATOM 794 N N . SER A 1 98 ? 15.303 0.489 -12.320 1.00 98.38 98 SER A N 1
ATOM 795 C CA . SER A 1 98 ? 16.348 0.006 -13.233 1.00 98.38 98 SER A CA 1
ATOM 796 C C . SER A 1 98 ? 15.831 -0.195 -14.660 1.00 98.38 98 SER A C 1
ATOM 798 O O . SER A 1 98 ? 16.517 0.156 -15.619 1.00 98.38 98 SER A O 1
ATOM 800 N N . PHE A 1 99 ? 14.598 -0.677 -14.818 1.00 98.25 99 PHE A N 1
ATOM 801 C CA . PHE A 1 99 ? 13.944 -0.837 -16.112 1.00 98.25 99 PHE A CA 1
ATOM 802 C C . PHE A 1 99 ? 13.723 0.507 -16.821 1.00 98.25 99 PHE A C 1
ATOM 804 O O . PHE A 1 99 ? 13.965 0.618 -18.026 1.00 98.25 99 PHE A O 1
ATOM 811 N N . ALA A 1 100 ? 13.304 1.543 -16.089 1.00 98.06 100 ALA A N 1
ATOM 812 C CA . ALA A 1 100 ? 13.144 2.888 -16.634 1.00 98.06 100 ALA A CA 1
ATOM 813 C C . ALA A 1 100 ? 14.486 3.464 -17.113 1.00 98.06 100 ALA A C 1
ATOM 815 O O . ALA A 1 100 ? 14.572 3.936 -18.248 1.00 98.06 100 ALA A O 1
ATOM 816 N N . ALA A 1 101 ? 15.542 3.339 -16.301 1.00 98.00 101 ALA A N 1
ATOM 817 C CA . ALA A 1 101 ? 16.888 3.779 -16.666 1.00 98.00 101 ALA A CA 1
ATOM 818 C C . ALA A 1 101 ? 17.410 3.050 -17.917 1.00 98.00 101 ALA A C 1
ATOM 820 O O . ALA A 1 101 ? 17.829 3.686 -18.881 1.00 98.00 101 ALA A O 1
ATOM 821 N N . ALA A 1 102 ? 17.289 1.719 -17.962 1.00 98.19 102 ALA A N 1
ATOM 822 C CA . ALA A 1 102 ? 17.702 0.929 -19.121 1.00 98.19 102 ALA A CA 1
ATOM 823 C C . ALA A 1 102 ? 16.907 1.285 -20.392 1.00 98.19 102 ALA A C 1
ATOM 825 O O . ALA A 1 102 ? 17.442 1.265 -21.503 1.00 98.19 102 ALA A O 1
ATOM 826 N N . THR A 1 103 ? 15.624 1.626 -20.248 1.00 98.06 103 THR A N 1
ATOM 827 C CA . THR A 1 103 ? 14.790 2.084 -21.367 1.00 98.06 103 THR A CA 1
ATOM 828 C C . THR A 1 103 ? 15.301 3.411 -21.927 1.00 98.06 103 THR A C 1
ATOM 830 O O . THR A 1 103 ? 15.430 3.553 -23.146 1.00 98.06 103 THR A O 1
ATOM 833 N N . GLU A 1 104 ? 15.626 4.366 -21.057 1.00 98.00 104 GLU A N 1
ATOM 834 C CA . GLU A 1 104 ? 16.195 5.655 -21.453 1.00 98.00 104 GLU A CA 1
ATOM 835 C C . GLU A 1 104 ? 17.573 5.492 -22.114 1.00 98.00 104 GLU A C 1
ATOM 837 O O . GLU A 1 104 ? 17.809 6.035 -23.199 1.00 98.00 104 GLU A O 1
ATOM 842 N N . ASP A 1 105 ? 18.442 4.661 -21.539 1.00 97.62 105 ASP A N 1
ATOM 843 C CA . ASP A 1 105 ? 19.755 4.346 -22.100 1.00 97.62 105 ASP A CA 1
ATOM 844 C C . ASP A 1 105 ? 19.645 3.748 -23.507 1.00 97.62 105 ASP A C 1
ATOM 846 O O . ASP A 1 105 ? 20.343 4.180 -24.428 1.00 97.62 105 ASP A O 1
ATOM 850 N N . ASN A 1 106 ? 18.714 2.816 -23.726 1.00 96.88 106 ASN A N 1
ATOM 851 C CA . ASN A 1 106 ? 18.476 2.224 -25.044 1.00 96.88 106 ASN A CA 1
ATOM 852 C C . ASN A 1 106 ? 18.023 3.264 -26.082 1.00 96.88 106 ASN A C 1
ATOM 854 O O . ASN A 1 106 ? 18.455 3.222 -27.240 1.00 96.88 106 ASN A O 1
ATOM 858 N N . ILE A 1 107 ? 17.179 4.219 -25.681 1.00 96.75 107 ILE A N 1
ATOM 859 C CA . ILE A 1 107 ? 16.755 5.326 -26.548 1.00 96.75 107 ILE A CA 1
ATOM 860 C C . ILE A 1 107 ? 17.956 6.206 -26.911 1.00 96.75 107 ILE A C 1
ATOM 862 O O . ILE A 1 107 ? 18.129 6.547 -28.085 1.00 96.75 107 ILE A O 1
ATOM 866 N N . ASN A 1 108 ? 18.794 6.546 -25.932 1.00 96.00 108 ASN A N 1
ATOM 867 C CA . ASN A 1 108 ? 19.974 7.388 -26.127 1.00 96.00 108 ASN A CA 1
ATOM 868 C C . ASN A 1 108 ? 21.019 6.709 -27.019 1.00 96.00 108 ASN A C 1
ATOM 870 O O . ASN A 1 108 ? 21.549 7.338 -27.936 1.00 96.00 108 ASN A O 1
ATOM 874 N N . VAL A 1 109 ? 21.259 5.409 -26.825 1.00 95.69 109 VAL A N 1
ATOM 875 C CA . VAL A 1 109 ? 22.142 4.610 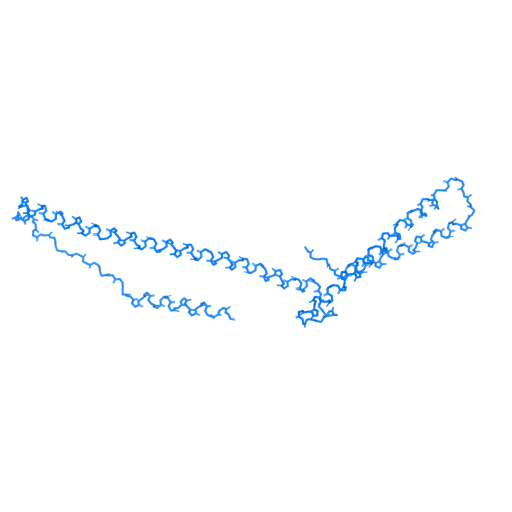-27.687 1.00 95.69 109 VAL A CA 1
ATOM 876 C C . VAL A 1 109 ? 21.638 4.604 -29.128 1.00 95.69 109 VAL A C 1
ATOM 878 O O . VAL A 1 109 ? 22.440 4.762 -30.049 1.00 95.69 109 VAL A O 1
ATOM 881 N N . ARG A 1 110 ? 20.325 4.455 -29.348 1.00 94.25 110 ARG A N 1
ATOM 882 C CA . ARG A 1 110 ? 19.753 4.483 -30.701 1.00 94.25 110 ARG A CA 1
ATOM 883 C C . ARG A 1 110 ? 19.919 5.852 -31.364 1.00 94.25 110 ARG A C 1
ATOM 885 O O . ARG A 1 110 ? 20.405 5.905 -32.487 1.00 94.25 110 ARG A O 1
ATOM 892 N N . LYS A 1 111 ? 19.596 6.942 -30.659 1.00 94.31 111 LYS A N 1
ATOM 893 C CA . LYS A 1 111 ? 19.773 8.313 -31.176 1.00 94.31 111 LYS A CA 1
ATOM 894 C C . LYS A 1 111 ? 21.223 8.596 -31.555 1.00 94.31 111 LYS A C 1
ATOM 896 O O . LYS A 1 111 ? 21.490 9.060 -32.656 1.00 94.31 111 LYS A O 1
ATOM 901 N N . LYS A 1 112 ? 22.161 8.244 -30.672 1.00 93.00 112 LYS A N 1
ATOM 902 C CA . LYS A 1 112 ? 23.589 8.451 -30.918 1.00 93.00 112 LYS A CA 1
ATOM 903 C C . LYS A 1 112 ? 24.084 7.675 -32.141 1.00 93.00 112 LYS A C 1
ATOM 905 O O . LYS A 1 112 ? 24.861 8.207 -32.922 1.00 93.00 112 LYS A O 1
ATOM 910 N N . ARG A 1 113 ? 23.613 6.439 -32.342 1.00 89.12 113 ARG A N 1
ATOM 911 C CA . ARG A 1 113 ? 23.942 5.660 -33.548 1.00 89.12 113 ARG A CA 1
ATOM 912 C C . ARG A 1 113 ? 23.411 6.319 -34.823 1.00 89.12 113 ARG A C 1
ATOM 914 O O . ARG A 1 113 ? 24.142 6.387 -35.802 1.00 89.12 113 ARG A O 1
ATOM 921 N N . GLU A 1 114 ? 22.181 6.830 -34.805 1.00 89.38 114 GLU A N 1
ATOM 922 C CA . GLU A 1 114 ? 21.593 7.530 -35.957 1.00 89.38 114 GLU A CA 1
ATOM 923 C C . GLU A 1 114 ? 22.334 8.837 -36.296 1.00 89.38 114 GLU A C 1
ATOM 925 O O . GLU A 1 114 ? 22.458 9.191 -37.468 1.00 89.38 114 GLU A O 1
ATOM 930 N N . GLU A 1 115 ? 22.825 9.561 -35.289 1.00 88.19 115 GLU A N 1
ATOM 931 C CA . GLU A 1 115 ? 23.654 10.760 -35.478 1.00 88.19 115 GLU A CA 1
ATOM 932 C C . GLU A 1 115 ? 25.028 10.408 -36.066 1.00 88.19 115 GLU A C 1
ATOM 934 O O . GLU A 1 115 ? 25.434 10.991 -37.070 1.00 88.19 115 GLU A O 1
ATOM 939 N N . GLU A 1 116 ? 25.706 9.396 -35.515 1.00 85.25 116 GLU A N 1
ATOM 940 C CA . GLU A 1 116 ? 27.009 8.935 -36.012 1.00 85.25 116 GLU A CA 1
ATOM 941 C C . GLU A 1 116 ? 26.938 8.401 -37.457 1.00 85.25 116 GLU A C 1
ATOM 943 O O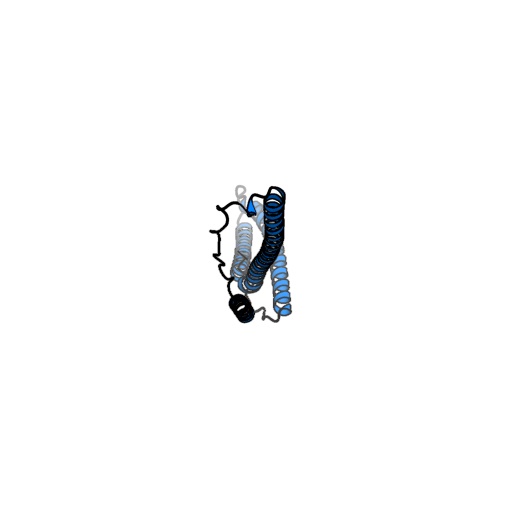 . GLU A 1 116 ? 27.865 8.621 -38.241 1.00 85.25 116 GLU A O 1
ATOM 948 N N . GLU A 1 117 ? 25.848 7.725 -37.841 1.00 79.94 117 GLU A N 1
ATOM 949 C CA . GLU A 1 117 ? 25.631 7.268 -39.221 1.00 79.94 117 GLU A CA 1
ATOM 950 C C . GLU A 1 117 ? 25.435 8.438 -40.195 1.00 79.94 117 GLU A C 1
ATOM 952 O O . GLU A 1 117 ? 26.035 8.441 -41.274 1.00 79.94 117 GLU A O 1
ATOM 957 N N . LYS A 1 118 ? 24.672 9.469 -39.808 1.00 79.88 118 LYS A N 1
ATOM 958 C CA . LYS A 1 118 ? 24.502 10.685 -40.623 1.00 79.88 118 LYS A CA 1
ATOM 959 C C . LYS A 1 118 ? 25.819 11.428 -40.810 1.00 79.88 118 LYS A C 1
ATOM 961 O O . LYS A 1 118 ? 26.137 11.819 -41.931 1.00 79.88 118 LYS A O 1
ATOM 966 N N . ASP A 1 119 ? 26.604 11.580 -39.748 1.00 76.06 119 ASP A N 1
ATOM 967 C CA . ASP A 1 119 ? 27.912 12.235 -39.819 1.00 76.06 119 ASP A CA 1
ATOM 968 C C . ASP A 1 119 ? 28.900 11.451 -40.695 1.00 76.06 119 ASP A C 1
ATOM 970 O O . ASP A 1 119 ? 29.719 12.039 -41.410 1.00 76.06 119 ASP A O 1
ATOM 974 N N . PHE A 1 120 ? 28.827 10.116 -40.674 1.00 73.88 120 PHE A N 1
ATOM 975 C CA . PHE A 1 120 ? 29.651 9.270 -41.532 1.00 73.88 120 PHE A CA 1
ATOM 976 C C . PHE A 1 120 ? 29.277 9.407 -43.014 1.00 73.88 120 PHE A C 1
ATOM 978 O O . PHE A 1 120 ? 30.172 9.509 -43.860 1.00 73.88 120 PHE A O 1
ATOM 985 N N . ASP A 1 121 ? 27.983 9.447 -43.338 1.00 72.25 121 ASP A N 1
ATOM 986 C CA . ASP A 1 121 ? 27.518 9.637 -44.714 1.00 72.25 121 ASP A CA 1
ATOM 987 C C . ASP A 1 121 ? 27.809 11.049 -45.237 1.00 72.25 121 ASP A C 1
ATOM 989 O O . ASP A 1 121 ? 28.324 11.172 -46.351 1.00 72.25 121 ASP A O 1
ATOM 993 N N . MET A 1 122 ? 27.594 12.092 -44.425 1.00 70.12 122 MET A N 1
ATOM 994 C CA . MET A 1 122 ? 27.906 13.483 -44.788 1.00 70.12 122 MET A CA 1
ATOM 995 C C . MET A 1 122 ? 29.399 13.674 -45.079 1.00 70.12 122 MET A C 1
ATOM 997 O O . MET A 1 122 ? 29.767 14.147 -46.156 1.00 70.12 122 MET A O 1
ATOM 1001 N N . ASN A 1 123 ? 30.279 13.184 -44.198 1.00 70.69 123 ASN A N 1
ATOM 1002 C CA . ASN A 1 123 ? 31.726 13.233 -44.433 1.00 70.69 123 ASN A CA 1
ATOM 1003 C C . ASN A 1 123 ? 32.151 12.447 -45.685 1.00 70.69 123 ASN A C 1
ATOM 1005 O O . ASN A 1 123 ? 33.130 12.798 -46.349 1.00 70.69 123 ASN A O 1
ATOM 1009 N N . ARG A 1 124 ? 31.442 11.364 -46.031 1.00 72.19 124 ARG A N 1
ATOM 1010 C CA . ARG A 1 124 ? 31.731 10.583 -47.240 1.00 72.19 124 ARG A CA 1
ATOM 1011 C C . ARG A 1 124 ? 31.265 11.294 -48.509 1.00 72.19 124 ARG A C 1
ATOM 1013 O O . ARG A 1 124 ? 31.930 11.150 -49.538 1.00 72.19 124 ARG A O 1
ATOM 1020 N N . SER A 1 125 ? 30.148 12.019 -48.473 1.00 68.94 125 SER A N 1
ATOM 1021 C CA . SER A 1 125 ? 29.717 12.869 -49.589 1.00 68.94 125 SER A CA 1
ATOM 1022 C C . SER A 1 125 ? 30.641 14.067 -49.784 1.00 68.94 125 SER A C 1
ATOM 1024 O O . SER A 1 125 ? 31.038 14.315 -50.922 1.00 68.94 125 SER A O 1
ATOM 1026 N N . ASP A 1 126 ? 31.075 14.716 -48.705 1.00 68.12 126 ASP A N 1
ATOM 1027 C CA . ASP A 1 126 ? 31.979 15.869 -48.771 1.00 68.12 126 ASP A CA 1
ATOM 1028 C C . ASP A 1 126 ? 33.350 15.466 -49.332 1.00 68.12 126 ASP A C 1
ATOM 1030 O O . ASP A 1 126 ? 33.837 16.067 -50.287 1.00 68.12 126 ASP A O 1
ATOM 1034 N N . ALA A 1 127 ? 33.918 14.344 -48.869 1.00 69.25 127 ALA A N 1
ATOM 1035 C CA . ALA A 1 127 ? 35.180 13.826 -49.405 1.00 69.25 127 ALA A CA 1
ATOM 1036 C C . ALA A 1 127 ? 35.104 13.439 -50.897 1.00 69.25 127 ALA A C 1
ATOM 1038 O O . ALA A 1 127 ? 36.105 13.508 -51.614 1.00 69.25 127 ALA A O 1
ATOM 1039 N N . LYS A 1 128 ? 33.932 13.008 -51.386 1.00 67.81 128 LYS A N 1
ATOM 1040 C CA . LYS A 1 128 ? 33.713 12.741 -52.818 1.00 67.81 128 LYS A CA 1
ATOM 1041 C C . LYS A 1 128 ? 33.555 14.032 -53.618 1.00 67.81 128 LYS A C 1
ATOM 1043 O O . LYS A 1 128 ? 34.003 14.082 -54.761 1.00 67.81 128 LYS A O 1
ATOM 1048 N N . GLN A 1 129 ? 32.920 15.050 -53.042 1.00 67.81 129 GLN A N 1
ATOM 1049 C CA . GLN A 1 129 ? 32.726 16.339 -53.695 1.00 67.81 129 GLN A CA 1
ATOM 1050 C C . GLN A 1 129 ? 34.045 17.114 -53.809 1.00 67.81 129 GLN A C 1
ATOM 1052 O O . GLN A 1 129 ? 34.310 17.675 -54.871 1.00 67.81 129 GLN A O 1
ATOM 1057 N N . ASP A 1 130 ? 34.899 17.062 -52.785 1.00 71.25 130 ASP A N 1
ATOM 1058 C CA . ASP A 1 130 ? 36.236 17.670 -52.805 1.00 71.25 130 ASP A CA 1
ATOM 1059 C C . ASP A 1 130 ? 37.135 17.049 -53.880 1.00 71.25 130 ASP A C 1
ATOM 1061 O O . ASP A 1 130 ? 37.733 17.775 -54.668 1.00 71.25 130 ASP A O 1
ATOM 1065 N N . GLN A 1 131 ? 37.151 15.716 -54.018 1.00 72.94 131 GLN A N 1
ATOM 1066 C CA . GLN A 1 131 ? 37.873 15.039 -55.111 1.00 72.94 131 GLN A CA 1
ATOM 1067 C C . GLN A 1 131 ? 37.398 15.501 -56.497 1.00 72.94 131 GLN A C 1
ATOM 1069 O O . GLN A 1 131 ? 38.194 15.632 -57.426 1.00 72.94 131 GLN A O 1
ATOM 1074 N N . ASN A 1 132 ? 36.093 15.744 -56.646 1.00 73.12 132 ASN A N 1
ATOM 1075 C CA . ASN A 1 132 ? 35.516 16.172 -57.915 1.00 73.12 132 ASN A CA 1
ATOM 1076 C C . ASN A 1 132 ? 35.857 17.639 -58.233 1.00 73.12 132 ASN A C 1
ATOM 1078 O O . ASN A 1 132 ? 36.072 17.966 -59.396 1.00 73.12 132 ASN A O 1
ATOM 1082 N N . ARG A 1 133 ? 35.953 18.503 -57.211 1.00 74.25 133 ARG A N 1
ATOM 1083 C CA . ARG A 1 133 ? 36.417 19.895 -57.352 1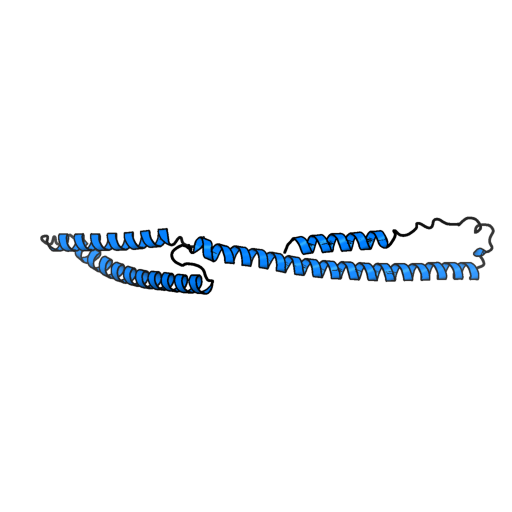.00 74.25 133 ARG A CA 1
ATOM 1084 C C . ARG A 1 133 ? 37.910 19.971 -57.668 1.00 74.25 133 ARG A C 1
ATOM 1086 O O . ARG A 1 133 ? 38.283 20.658 -58.609 1.00 74.25 133 ARG A O 1
ATOM 1093 N N . GLU A 1 134 ? 38.747 19.204 -56.967 1.00 77.44 134 GLU A N 1
ATOM 1094 C CA . GLU A 1 134 ? 40.193 19.140 -57.239 1.00 77.44 134 GLU A CA 1
ATOM 1095 C C . GLU A 1 134 ? 40.495 18.659 -58.670 1.00 77.44 134 GLU A C 1
ATOM 1097 O O . GLU A 1 134 ? 41.441 19.125 -59.310 1.00 77.44 134 GLU A O 1
ATOM 1102 N N . PHE A 1 135 ? 39.688 17.732 -59.196 1.00 83.50 135 PHE A N 1
ATOM 1103 C CA . PHE A 1 135 ? 39.788 17.297 -60.588 1.00 83.50 135 PHE A CA 1
ATOM 1104 C C . PHE A 1 135 ? 39.389 18.409 -61.569 1.00 83.50 135 PHE A C 1
ATOM 1106 O O . PHE A 1 135 ? 40.084 18.617 -62.563 1.00 83.50 135 PHE A O 1
ATOM 1113 N N . ASP A 1 136 ? 38.305 19.137 -61.293 1.00 83.12 136 ASP A N 1
ATOM 1114 C CA . ASP A 1 136 ? 37.811 20.221 -62.154 1.00 83.12 136 ASP A CA 1
ATOM 1115 C C . ASP A 1 136 ? 38.785 21.415 -62.215 1.00 83.12 136 ASP A C 1
ATOM 1117 O O . ASP A 1 136 ? 39.049 21.961 -63.293 1.00 83.12 136 ASP A O 1
ATOM 1121 N N . ASP A 1 137 ? 39.428 21.745 -61.091 1.00 85.44 137 ASP A N 1
ATOM 1122 C CA . ASP A 1 137 ? 40.498 22.748 -61.020 1.00 85.44 137 ASP A CA 1
ATOM 1123 C C . ASP A 1 137 ? 41.717 22.332 -61.860 1.00 85.44 137 ASP A C 1
ATOM 1125 O O . ASP A 1 137 ? 42.284 23.136 -62.607 1.00 85.44 137 ASP A O 1
ATOM 1129 N N . LEU A 1 138 ? 42.095 21.048 -61.814 1.00 84.75 138 LEU A N 1
ATOM 1130 C CA . LEU A 1 138 ? 43.185 20.514 -62.632 1.00 84.75 138 LEU A CA 1
ATOM 1131 C C . LEU A 1 138 ? 42.858 20.561 -64.134 1.00 84.75 138 LEU A C 1
ATOM 1133 O O . LEU A 1 138 ? 43.720 20.913 -64.943 1.00 84.75 138 LEU A O 1
ATOM 1137 N N . ILE A 1 139 ? 41.626 20.221 -64.525 1.00 84.38 139 ILE A N 1
ATOM 1138 C CA . ILE A 1 139 ? 41.172 20.302 -65.922 1.00 84.38 139 ILE A CA 1
ATOM 1139 C C . ILE A 1 139 ? 41.157 21.752 -66.410 1.00 84.38 139 ILE A C 1
ATOM 1141 O O . ILE A 1 139 ? 41.566 22.022 -67.543 1.00 84.38 139 ILE A O 1
ATOM 1145 N N . SER A 1 140 ? 40.735 22.686 -65.562 1.00 84.00 140 SER A N 1
ATOM 1146 C CA . SER A 1 140 ? 40.766 24.116 -65.866 1.00 84.00 140 SER A CA 1
ATOM 1147 C C . SER A 1 140 ? 42.198 24.596 -66.106 1.00 84.00 140 SER A C 1
ATOM 1149 O O . SER A 1 140 ? 42.459 25.190 -67.151 1.00 84.00 140 SER A O 1
ATOM 1151 N N . ALA A 1 141 ? 43.144 24.228 -65.237 1.00 84.62 141 ALA A N 1
ATOM 1152 C CA . ALA A 1 141 ? 44.563 24.561 -65.390 1.00 84.62 141 ALA A CA 1
ATOM 1153 C C . ALA A 1 141 ? 45.211 23.930 -66.647 1.00 84.62 141 ALA A C 1
ATOM 1155 O O . ALA A 1 141 ? 46.111 24.509 -67.262 1.00 84.62 141 ALA A O 1
ATOM 1156 N N . LEU A 1 142 ? 44.753 22.739 -67.057 1.00 81.69 142 LEU A N 1
ATOM 1157 C CA . LEU A 1 142 ? 45.148 22.099 -68.320 1.00 81.69 142 LEU A CA 1
ATOM 1158 C C . LEU A 1 142 ? 44.604 22.857 -69.541 1.00 81.69 142 LEU A C 1
ATOM 1160 O O . LEU A 1 142 ? 45.330 23.027 -70.519 1.00 81.69 142 LEU A O 1
ATOM 1164 N N . ARG A 1 143 ? 43.348 23.322 -69.494 1.00 80.69 143 ARG A N 1
ATOM 1165 C CA . ARG A 1 143 ? 42.714 24.093 -70.580 1.00 80.69 143 ARG A CA 1
ATOM 1166 C C . ARG A 1 143 ? 43.292 25.497 -70.728 1.00 80.69 143 ARG A C 1
ATOM 1168 O O . ARG A 1 143 ? 43.405 25.974 -71.853 1.00 80.69 143 ARG A O 1
ATOM 1175 N N . THR A 1 144 ? 43.650 26.147 -69.622 1.00 80.81 144 THR A N 1
ATOM 1176 C CA . THR A 1 144 ? 44.280 27.478 -69.624 1.00 80.81 144 THR A CA 1
ATOM 1177 C C . THR A 1 144 ? 45.767 27.423 -69.972 1.00 80.81 144 THR A C 1
ATOM 1179 O O . THR A 1 144 ? 46.370 28.458 -70.240 1.00 80.81 144 THR A O 1
ATOM 1182 N N . GLY A 1 145 ? 46.363 26.226 -70.004 1.00 72.38 145 GLY A N 1
ATOM 1183 C CA . GLY A 1 145 ? 47.777 26.024 -70.317 1.00 72.38 145 GLY A CA 1
ATOM 1184 C C . GLY A 1 145 ? 48.724 26.366 -69.163 1.00 72.38 145 GLY A C 1
ATOM 1185 O O . GLY A 1 145 ? 49.939 26.254 -69.328 1.00 72.38 145 GLY A O 1
ATOM 1186 N N . GLU A 1 146 ? 48.194 26.722 -67.985 1.00 71.94 146 GLU A N 1
ATOM 1187 C CA . GLU A 1 146 ? 48.988 27.062 -66.799 1.00 71.94 146 GLU A CA 1
ATOM 1188 C C . GLU A 1 146 ? 49.854 25.884 -66.336 1.00 71.94 146 GLU A C 1
ATOM 1190 O O . GLU A 1 146 ? 51.002 26.090 -65.951 1.00 71.94 146 GLU A O 1
ATOM 1195 N N . VAL A 1 147 ? 49.378 24.643 -66.489 1.00 67.44 147 VAL A N 1
ATOM 1196 C CA . VAL A 1 147 ? 50.084 23.404 -66.095 1.00 67.44 147 VAL A CA 1
ATOM 1197 C C . VAL A 1 147 ? 51.475 23.232 -66.732 1.00 67.44 147 VAL A C 1
ATOM 1199 O O . VAL A 1 147 ? 52.320 22.530 -66.173 1.00 67.44 147 VAL A O 1
ATOM 1202 N N . PHE A 1 148 ? 51.749 23.873 -67.872 1.00 60.88 148 PHE A N 1
ATOM 1203 C CA . PHE A 1 148 ? 53.036 23.780 -68.577 1.00 60.88 148 PHE A CA 1
ATOM 1204 C C . PHE A 1 148 ? 53.984 24.954 -68.297 1.00 60.88 148 PHE A C 1
ATOM 1206 O O . PHE A 1 148 ? 55.098 24.977 -68.821 1.00 60.88 148 PHE A O 1
ATOM 1213 N N . SER A 1 149 ? 53.575 25.908 -67.457 1.00 57.69 149 SER A N 1
ATOM 1214 C CA . SER A 1 149 ? 54.451 26.979 -66.985 1.00 57.69 149 SER A CA 1
ATOM 1215 C C . SER A 1 149 ? 55.468 26.447 -65.963 1.00 57.69 149 SER A C 1
ATOM 1217 O O . SER A 1 149 ? 55.221 25.492 -65.221 1.00 57.69 149 SER A O 1
ATOM 1219 N N . GLU A 1 150 ? 56.656 27.051 -65.930 1.00 52.09 150 GLU A N 1
ATOM 1220 C CA . GLU A 1 150 ? 57.847 26.566 -65.211 1.00 52.09 150 GLU A CA 1
ATOM 1221 C C . GLU A 1 150 ? 57.676 26.482 -63.672 1.00 52.09 150 GLU A C 1
ATOM 1223 O O . GLU A 1 150 ? 58.510 25.905 -62.972 1.00 52.09 150 GLU A O 1
ATOM 1228 N N . SER A 1 151 ? 56.546 26.968 -63.144 1.00 52.44 151 SER A N 1
ATOM 1229 C CA . SER A 1 151 ? 56.191 27.011 -61.720 1.00 52.44 151 SER A CA 1
ATOM 1230 C C . SER A 1 151 ? 55.560 25.726 -61.146 1.00 52.44 151 SER A C 1
ATOM 1232 O O . SER A 1 151 ? 55.545 25.565 -59.927 1.00 52.44 151 SER A O 1
ATOM 1234 N N . PHE A 1 152 ? 55.086 24.768 -61.957 1.00 48.38 152 PHE A N 1
ATOM 1235 C CA . PHE A 1 152 ? 54.340 23.589 -61.453 1.00 48.38 152 PHE A CA 1
ATOM 1236 C C . PHE A 1 152 ? 55.200 22.366 -61.066 1.00 48.38 152 PHE A C 1
ATOM 1238 O O . PHE A 1 152 ? 54.684 21.358 -60.576 1.00 48.38 152 PHE A O 1
ATOM 1245 N N . ARG A 1 153 ? 56.531 22.418 -61.223 1.00 47.41 153 ARG A N 1
ATOM 1246 C CA . ARG A 1 153 ? 57.430 21.273 -60.945 1.00 47.41 153 ARG A CA 1
ATOM 1247 C C . ARG A 1 153 ? 57.663 20.971 -59.454 1.00 47.41 153 ARG A C 1
ATOM 1249 O O . ARG A 1 153 ? 58.379 20.021 -59.140 1.00 47.41 153 ARG A O 1
ATOM 1256 N N . CYS A 1 154 ? 57.039 21.707 -58.532 1.00 45.91 154 CYS A N 1
ATOM 1257 C CA . CYS A 1 154 ? 57.281 21.587 -57.092 1.00 45.91 154 CYS A CA 1
ATOM 1258 C C . CYS A 1 154 ? 55.989 21.414 -56.270 1.00 45.91 154 CYS A C 1
ATOM 1260 O O . CYS A 1 154 ? 55.660 22.235 -55.425 1.00 45.91 154 CYS A O 1
ATOM 1262 N N . ALA A 1 155 ? 55.240 20.333 -56.489 1.00 49.81 155 ALA A N 1
ATOM 1263 C CA . ALA A 1 155 ? 54.160 19.948 -55.573 1.00 49.81 155 ALA A CA 1
ATOM 1264 C C . ALA A 1 155 ? 53.989 18.423 -55.530 1.00 49.81 155 ALA A C 1
ATOM 1266 O O . ALA A 1 155 ? 52.996 17.858 -55.981 1.00 49.81 155 ALA A O 1
ATOM 1267 N N . LYS A 1 156 ? 54.989 17.711 -54.996 1.00 52.00 156 LYS A N 1
ATOM 1268 C CA . LYS A 1 156 ? 54.855 16.286 -54.664 1.00 52.00 156 LYS A CA 1
ATOM 1269 C C . LYS A 1 156 ? 54.752 16.079 -53.149 1.00 52.00 156 LYS A C 1
ATOM 1271 O O . LYS A 1 156 ? 55.746 16.122 -52.440 1.00 52.00 156 LYS A O 1
ATOM 1276 N N . ARG A 1 157 ? 53.541 15.669 -52.748 1.00 48.72 157 ARG A N 1
ATOM 1277 C CA . ARG A 1 157 ? 53.239 14.534 -51.849 1.00 48.72 157 ARG A CA 1
ATOM 1278 C C . ARG A 1 157 ? 53.507 14.698 -50.342 1.00 48.72 157 ARG A C 1
ATOM 1280 O O . ARG A 1 157 ? 54.596 14.422 -49.857 1.00 48.72 157 ARG A O 1
ATOM 1287 N N . LYS A 1 158 ? 52.421 14.864 -49.575 1.00 45.59 158 LYS A N 1
ATOM 1288 C CA . LYS A 1 158 ? 52.264 14.255 -48.239 1.00 45.59 158 LYS A CA 1
ATOM 1289 C C . LYS A 1 158 ? 50.971 13.430 -48.198 1.00 45.59 158 LYS A C 1
ATOM 1291 O O . LYS A 1 158 ? 49.905 13.958 -47.917 1.00 45.59 158 LYS A O 1
ATOM 1296 N N . LYS A 1 159 ? 51.061 12.124 -48.479 1.00 47.56 159 LYS A N 1
ATOM 1297 C CA . LYS A 1 159 ? 49.993 11.161 -48.151 1.00 47.56 159 LYS A CA 1
ATOM 1298 C C . LYS A 1 159 ? 50.135 10.789 -46.672 1.00 47.56 159 LYS A C 1
ATOM 1300 O O . LYS A 1 159 ? 51.104 10.127 -46.315 1.00 47.56 159 LYS A O 1
ATOM 1305 N N . LYS A 1 160 ? 49.194 11.205 -45.819 1.00 49.47 160 LYS A N 1
ATOM 1306 C CA . LYS A 1 160 ? 48.985 10.573 -44.507 1.00 49.47 160 LYS A CA 1
ATOM 1307 C C . LYS A 1 160 ? 48.144 9.313 -44.726 1.00 49.47 160 LYS A C 1
ATOM 1309 O O . LYS A 1 160 ? 47.053 9.393 -45.280 1.00 49.47 160 LYS A O 1
ATOM 1314 N N . SER A 1 161 ? 48.676 8.158 -44.341 1.00 43.94 161 SER A N 1
ATOM 1315 C CA . SER A 1 161 ? 47.980 6.868 -44.389 1.00 43.94 161 SER A CA 1
ATOM 1316 C C . SER A 1 161 ? 46.798 6.850 -43.402 1.00 43.94 161 SER A C 1
ATOM 1318 O O . SER A 1 161 ? 46.961 7.361 -42.291 1.00 43.94 161 SER A O 1
ATOM 1320 N N . PRO A 1 162 ? 45.636 6.257 -43.740 1.00 53.34 162 PRO A N 1
ATOM 1321 C CA . PRO A 1 162 ? 44.552 6.070 -42.779 1.00 53.34 162 PRO A CA 1
ATOM 1322 C C . PRO A 1 162 ? 44.912 4.974 -41.756 1.00 53.34 162 PRO A C 1
ATOM 1324 O O . PRO A 1 162 ? 45.708 4.083 -42.069 1.00 53.34 162 PRO A O 1
ATOM 1327 N N . PRO A 1 163 ? 44.359 5.012 -40.528 1.00 49.47 163 PRO A N 1
ATOM 1328 C CA . PRO A 1 163 ? 44.607 3.973 -39.533 1.00 49.47 163 PRO A CA 1
ATOM 1329 C C . PRO A 1 163 ? 44.004 2.636 -39.994 1.00 49.47 163 PRO A C 1
ATOM 1331 O O . PRO A 1 163 ? 42.930 2.605 -40.596 1.00 49.47 163 PRO A O 1
ATOM 1334 N N . SER A 1 164 ? 44.702 1.530 -39.723 1.00 59.28 164 SER A N 1
ATOM 1335 C CA . SER A 1 164 ? 44.305 0.189 -40.165 1.00 59.28 164 SER A CA 1
ATOM 1336 C C . SER A 1 164 ? 42.958 -0.250 -39.573 1.00 59.28 164 SER A C 1
ATOM 1338 O O . SER A 1 164 ? 42.677 -0.049 -38.389 1.00 59.28 164 SER A O 1
ATOM 1340 N N . LEU A 1 165 ? 42.134 -0.895 -40.406 1.00 56.06 165 LEU A N 1
ATOM 1341 C CA . LEU A 1 165 ? 40.806 -1.421 -40.053 1.00 56.06 165 LEU A CA 1
ATOM 1342 C C . LEU A 1 165 ? 40.854 -2.440 -38.898 1.00 56.06 165 LEU A C 1
ATOM 1344 O O . LEU A 1 165 ? 39.946 -2.465 -38.071 1.00 56.06 165 LEU A O 1
ATOM 1348 N N . ALA A 1 166 ? 41.969 -3.160 -38.749 1.00 55.00 166 ALA A N 1
ATOM 1349 C CA . ALA A 1 166 ? 42.207 -4.100 -37.650 1.00 55.00 166 ALA A CA 1
ATOM 1350 C C . ALA A 1 166 ? 42.134 -3.447 -36.252 1.00 55.00 166 ALA A C 1
ATOM 1352 O O . ALA A 1 166 ? 41.738 -4.085 -35.280 1.00 55.00 166 ALA A O 1
ATOM 1353 N N . ARG A 1 167 ? 42.467 -2.150 -36.132 1.00 56.62 167 ARG A N 1
ATOM 1354 C CA . ARG A 1 167 ? 42.374 -1.416 -34.855 1.00 56.62 167 ARG A CA 1
ATOM 1355 C C . ARG A 1 167 ? 40.946 -0.960 -34.527 1.00 56.62 167 ARG A C 1
ATOM 1357 O O . ARG A 1 167 ? 40.684 -0.551 -33.396 1.00 56.62 167 ARG A O 1
ATOM 1364 N N . ARG A 1 168 ? 40.038 -0.978 -35.511 1.00 55.78 168 ARG A N 1
ATOM 1365 C CA . ARG A 1 168 ? 38.608 -0.692 -35.314 1.00 55.78 168 ARG A CA 1
ATOM 1366 C C . ARG A 1 168 ? 37.864 -1.952 -34.884 1.00 55.78 168 ARG A C 1
ATOM 1368 O O . ARG A 1 168 ? 37.141 -1.866 -33.902 1.00 55.78 168 ARG A O 1
ATOM 1375 N N . GLU A 1 169 ? 38.107 -3.100 -35.517 1.00 54.78 169 GLU A N 1
ATOM 1376 C CA . GLU A 1 169 ? 37.471 -4.378 -35.136 1.00 54.78 169 GLU A CA 1
ATOM 1377 C C . GLU A 1 169 ? 37.767 -4.773 -33.686 1.00 54.78 169 GLU A C 1
ATOM 1379 O O . GLU A 1 169 ? 36.837 -5.030 -32.928 1.00 54.78 169 GLU A O 1
ATOM 1384 N N . SER A 1 170 ? 39.026 -4.658 -33.241 1.00 56.31 170 SER A N 1
ATOM 1385 C C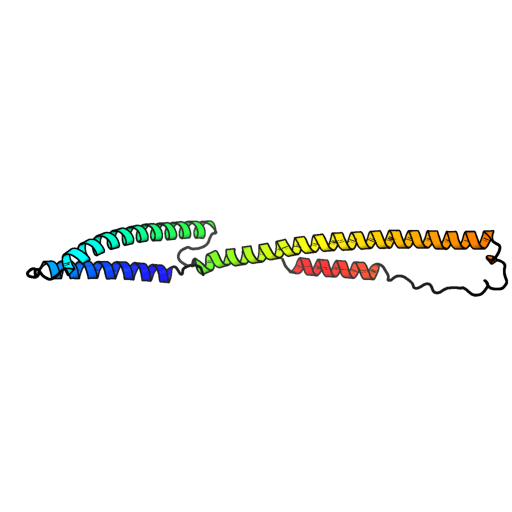A . SER A 1 170 ? 39.391 -4.973 -31.847 1.00 56.31 170 SER A CA 1
ATOM 1386 C C . SER A 1 170 ? 38.612 -4.146 -30.815 1.00 56.31 170 SER A C 1
ATOM 1388 O O . SER A 1 170 ? 38.374 -4.618 -29.708 1.00 56.31 170 SER A O 1
ATOM 1390 N N . ARG A 1 171 ? 38.196 -2.923 -31.165 1.00 58.00 171 ARG A N 1
ATOM 1391 C CA . ARG A 1 171 ? 37.460 -2.037 -30.255 1.00 58.00 171 ARG A CA 1
ATOM 1392 C C . ARG A 1 171 ? 35.965 -2.371 -30.194 1.00 58.00 171 ARG A C 1
ATOM 1394 O O . ARG A 1 171 ? 35.333 -2.136 -29.163 1.00 58.00 171 ARG A O 1
ATOM 1401 N N . TYR A 1 172 ? 35.410 -2.927 -31.273 1.00 57.19 172 TYR A N 1
ATOM 1402 C CA . TYR A 1 172 ? 34.038 -3.437 -31.308 1.00 57.19 172 TYR A CA 1
ATOM 1403 C C . TYR A 1 172 ? 33.925 -4.800 -30.615 1.00 57.19 172 TYR A C 1
ATOM 1405 O O . TYR A 1 172 ? 32.970 -5.001 -29.867 1.00 57.19 172 TYR A O 1
ATOM 1413 N N . GLU A 1 173 ? 34.908 -5.691 -30.782 1.00 57.12 173 GLU A N 1
ATOM 1414 C CA . GLU A 1 173 ? 34.957 -6.984 -30.080 1.00 57.12 173 GLU A CA 1
ATOM 1415 C C . GLU A 1 173 ? 35.040 -6.792 -28.556 1.00 57.12 173 GLU A C 1
ATOM 1417 O O . GLU A 1 173 ? 34.236 -7.346 -27.809 1.00 57.12 173 GLU A O 1
ATOM 1422 N N . GLU A 1 174 ? 35.931 -5.910 -28.088 1.00 62.44 174 GLU A N 1
ATOM 1423 C CA . GLU A 1 174 ? 36.114 -5.640 -26.654 1.00 62.44 174 GLU A CA 1
ATOM 1424 C C . GLU A 1 174 ? 34.868 -4.996 -26.014 1.00 62.44 174 GLU A C 1
ATOM 1426 O O . GLU A 1 174 ? 34.545 -5.240 -24.851 1.00 62.44 174 GLU A O 1
ATOM 1431 N N . SER A 1 175 ? 34.122 -4.203 -26.789 1.00 61.56 175 SER A N 1
ATOM 1432 C CA . SER A 1 175 ? 32.855 -3.611 -26.344 1.00 61.56 175 SER A CA 1
ATOM 1433 C C . SER A 1 175 ? 31.718 -4.642 -26.289 1.00 61.56 175 SER A C 1
ATOM 1435 O O . SER A 1 175 ? 30.864 -4.555 -25.406 1.00 61.56 175 SER A O 1
ATOM 1437 N N . ARG A 1 176 ? 31.712 -5.643 -27.185 1.00 65.50 176 ARG A N 1
ATOM 1438 C CA . ARG A 1 176 ? 30.748 -6.760 -27.160 1.00 65.50 176 ARG A CA 1
ATOM 1439 C C . ARG A 1 176 ? 30.996 -7.692 -25.979 1.00 65.50 176 ARG A C 1
ATOM 1441 O O . ARG A 1 176 ? 30.040 -8.055 -25.302 1.00 65.50 176 ARG A O 1
ATOM 1448 N N . GLU A 1 177 ? 32.252 -8.024 -25.681 1.00 62.47 177 GLU A N 1
ATOM 1449 C CA . GLU A 1 177 ? 32.571 -8.877 -24.527 1.00 62.47 177 GLU A CA 1
ATOM 1450 C C . GLU A 1 177 ? 32.220 -8.215 -23.188 1.00 62.47 177 GLU A C 1
ATOM 1452 O O . GLU A 1 177 ? 31.731 -8.885 -22.278 1.00 62.47 177 GLU A O 1
ATOM 1457 N N . ARG A 1 178 ? 32.388 -6.891 -23.065 1.00 62.53 178 ARG A N 1
ATOM 1458 C CA . ARG A 1 178 ? 31.964 -6.156 -21.860 1.00 62.53 178 ARG A CA 1
ATOM 1459 C C . ARG A 1 178 ? 30.447 -6.146 -21.676 1.00 62.53 178 ARG A C 1
ATOM 1461 O O . ARG A 1 178 ? 29.992 -6.222 -20.541 1.00 62.53 178 ARG A O 1
ATOM 1468 N N . ALA A 1 179 ? 29.679 -6.088 -22.764 1.00 59.44 179 ALA A N 1
ATOM 1469 C CA . ALA A 1 179 ? 28.217 -6.109 -22.707 1.00 59.44 179 ALA A CA 1
ATOM 1470 C C . ALA A 1 179 ? 27.650 -7.485 -22.312 1.00 59.44 179 ALA A C 1
ATOM 1472 O O . ALA A 1 179 ? 26.608 -7.553 -21.671 1.00 59.44 179 ALA A O 1
ATOM 1473 N N . ILE A 1 180 ? 28.342 -8.579 -22.649 1.00 59.50 180 ILE A N 1
ATOM 1474 C CA . ILE A 1 180 ? 27.906 -9.948 -22.319 1.00 59.50 180 ILE A CA 1
ATOM 1475 C C . ILE A 1 180 ? 28.169 -10.290 -20.843 1.00 59.50 180 ILE A C 1
ATOM 1477 O O . ILE A 1 180 ? 27.481 -11.126 -20.273 1.00 59.50 180 ILE A O 1
ATOM 1481 N N . ARG A 1 181 ? 29.128 -9.622 -20.191 1.00 55.81 181 ARG A N 1
ATOM 1482 C CA . ARG A 1 181 ? 29.543 -9.914 -18.807 1.00 55.81 181 ARG A CA 1
ATOM 1483 C C . ARG A 1 181 ? 28.634 -9.318 -17.718 1.00 55.81 181 ARG A C 1
ATOM 1485 O O . ARG A 1 181 ? 28.964 -9.444 -16.543 1.00 55.81 181 ARG A O 1
ATOM 1492 N N . ILE A 1 182 ? 27.565 -8.618 -18.105 1.00 52.09 182 ILE A N 1
ATOM 1493 C CA . ILE A 1 182 ? 26.638 -7.902 -17.205 1.00 52.09 182 ILE A CA 1
ATOM 1494 C C . ILE A 1 182 ? 25.275 -8.628 -17.086 1.00 52.09 182 ILE A C 1
ATOM 1496 O O . ILE A 1 182 ? 24.408 -8.187 -16.338 1.00 52.09 182 ILE A O 1
ATOM 1500 N N . VAL A 1 183 ? 25.096 -9.766 -17.766 1.00 44.91 183 VAL A N 1
ATOM 1501 C CA . VAL A 1 183 ? 23.953 -10.686 -17.584 1.00 44.91 183 VAL A CA 1
ATOM 1502 C C . VAL A 1 183 ? 24.401 -11.877 -16.747 1.00 44.91 183 VAL A C 1
ATOM 1504 O O . VAL A 1 183 ? 23.611 -12.308 -15.882 1.00 44.91 183 VAL A O 1
#

Foldseek 3Di:
DPDWLVVVVVVLVVLVVVLVVLVVVLVVVVVDDDDPPDPSNVVSVVVSVVSVVVSVVVVVVSVVVLVVQCVVCVVVVHHSVPDTPCRVVVVVVVVVVVVVVVVVVVVVVVVVVVVVVVVVVVVVVVVVVVVVVVVVVVVVCVVVVVCVDPPNPPDDDDDDDDDDPVVVVVVVVVVVVVVVVVD

InterPro domains:
  IPR015425 Formin, FH2 domain [PF02181] (4-99)
  IPR015425 Formin, FH2 domain [PS51444] (1-125)
  IPR042201 Formin, FH2 domain superfamily [G3DSA:1.20.58.2220] (4-162)
  IPR051425 Formin Homology [PTHR45725] (4-157)

Organism: Amphibalanus amphitrite (NCBI:txid1232801)

pLDDT: mean 82.31, std 16.57, range [43.94, 98.38]

Sequence (183 aa):
MLPNMSELQKDMALIRTGLKDIQKELDFQRSRPADSSDLFVPTMKEFAAKATYKCRQLEDEFSDMRARFEKVVQFFGEEPNTTNPDEFFGIFDAFLTSFAAATEDNINVRKKREEEEKDFDMNRSDAKQDQNREFDDLISALRTGEVFSESFRCAKRKKKSPPSLARRESRYEESRERAIRIV